Protein AF-A0A0C1EQJ4-F1 (afdb_monomer)

Sequence (218 aa):
MFNIQVKSSFDIRYDSFEIKDRKRTMIKKHLLASGIFALLAWGSPLYSHCQMPCGIYHDNMIYDQIDQYVETMVKGITVLTDNKFTTLHDKNEFVRWIMTKETESNKVSELITTYFLQQKIKPDEEDSTKKVVMAHRLLFLIVGIKQNIDIKMVKNFQDQWEKFKLLFHVEGYECKMEQLKLKEWEEARERAKKQDATDHDHAHDHDHDHAHAHHHHH

InterPro domains:
  IPR014123 Superoxide dismutase, Nickel-type [PF09055] (48-168)
  IPR036502 Nickel-containing superoxide dismutase superfamily [G3DSA:1.20.120.400] (49-172)

pLDDT: mean 76.32, std 19.89, range [33.56, 98.56]

Foldseek 3Di:
DDDDPPDDPVVVVVVVVVVVVVVVVVVVVVVVVVVVVVVVPPDDPPPPPPLPPPVPDPVVVLLVLVVVLLVLLLVLLCLLPVDPQPDPVSVVVNVVSLVCLVVSLVVNLCSLCSPVVVPPQDPPDPCNVVLVVLSVVLNVLSVVSSVDSDNVSSVVNVVSSVVNVVVPDDPPPPPPVVVVVVVVVVVVVVVVVVVVVVVVVPPPDDDDDDDDDDDDDD

Nearest PDB structures (foldseek):
  3g4x-assembly1_A  TM=8.341E-01  e=1.281E-02  Streptomyces coelicolor
  1q0f-assembly2_J  TM=8.402E-01  e=1.795E-02  Streptomyces seoulensis
  3g50-assembly1_A  TM=8.379E-01  e=2.978E-02  Streptomyces coelicolor
  1t6u-assembly1_A  TM=8.161E-01  e=2.815E-02  Streptomyces coelicolor
  1t6i-assembly1_A  TM=8.569E-01  e=6.921E-02  Streptomyces coelicolor

Solvent-accessible surface area (backbone atoms only — not comparable to full-atom values): 13179 Å² total; per-residue (Å²): 138,85,85,79,82,76,78,52,80,63,57,60,52,51,55,55,50,53,53,51,52,52,52,53,50,51,51,51,51,51,53,52,53,51,55,54,53,55,65,70,70,74,70,77,83,79,79,77,77,72,84,61,90,74,81,78,72,60,64,65,59,58,51,51,53,53,53,51,46,51,56,50,50,54,53,41,30,49,53,68,64,75,53,84,54,85,46,75,69,41,43,53,51,51,53,48,41,54,52,47,46,48,52,55,44,50,54,50,44,49,46,49,45,56,46,42,60,69,66,65,51,54,83,95,43,94,60,29,68,60,52,52,53,51,53,49,49,46,50,52,32,43,53,48,41,59,77,47,68,57,64,63,39,53,51,53,38,50,59,50,48,56,60,49,56,63,77,67,72,55,96,83,72,79,65,55,74,58,55,52,51,49,49,53,51,49,53,49,51,54,50,49,56,52,50,55,56,56,57,64,69,64,74,80,80,85,84,86,84,88,79,90,78,91,84,86,89,134

Mean predicted aligned error: 17.63 Å

Radius of gyration: 38.72 Å; Cα contacts (8 Å, |Δi|>4): 76; chains: 1; bounding box: 95×156×66 Å

Organism: NCBI:txid83552

Structure (mmCIF, N/CA/C/O backbone):
data_AF-A0A0C1EQJ4-F1
#
_entry.id   AF-A0A0C1EQJ4-F1
#
loop_
_atom_site.group_PDB
_atom_site.id
_atom_site.type_symbol
_atom_site.label_atom_id
_atom_site.label_alt_id
_atom_site.label_comp_id
_atom_site.label_asym_id
_atom_site.label_entity_id
_atom_site.label_seq_id
_atom_site.pdbx_PDB_ins_code
_atom_site.Cartn_x
_atom_site.Cartn_y
_atom_site.Cartn_z
_atom_site.occupancy
_atom_site.B_iso_or_equiv
_atom_site.auth_seq_id
_atom_site.auth_comp_id
_atom_site.auth_asym_id
_atom_site.auth_atom_id
_atom_site.pdbx_PDB_model_num
ATOM 1 N N . MET A 1 1 ? 45.367 82.960 29.965 1.00 39.94 1 MET A N 1
ATOM 2 C CA . MET A 1 1 ? 44.301 82.569 30.913 1.00 39.94 1 MET A CA 1
ATOM 3 C C . MET A 1 1 ? 43.737 81.226 30.469 1.00 39.94 1 MET A C 1
ATOM 5 O O . MET A 1 1 ? 42.916 81.196 29.567 1.00 39.94 1 MET A O 1
ATOM 9 N N . PHE A 1 2 ? 44.230 80.118 31.028 1.00 37.50 2 PHE A N 1
ATOM 10 C CA . PHE A 1 2 ? 43.647 78.790 30.806 1.00 37.50 2 PHE A CA 1
ATOM 11 C C . PHE A 1 2 ? 42.667 78.511 31.944 1.00 37.50 2 PHE A C 1
ATOM 13 O O . PHE A 1 2 ? 43.078 78.370 33.092 1.00 37.50 2 PHE A O 1
ATOM 20 N N . ASN A 1 3 ? 41.374 78.498 31.627 1.00 33.97 3 ASN A N 1
ATOM 21 C CA . ASN A 1 3 ? 40.318 78.201 32.585 1.00 33.97 3 ASN A CA 1
ATOM 22 C C . ASN A 1 3 ? 40.063 76.687 32.550 1.00 33.97 3 ASN A C 1
ATOM 24 O O . ASN A 1 3 ? 39.314 76.189 31.712 1.00 33.97 3 ASN A O 1
ATOM 28 N N . ILE A 1 4 ? 40.774 75.940 33.396 1.00 49.03 4 ILE A N 1
ATOM 29 C CA . ILE A 1 4 ? 40.555 74.501 33.569 1.00 49.03 4 ILE A CA 1
ATOM 30 C C . ILE A 1 4 ? 39.322 74.348 34.463 1.00 49.03 4 ILE A C 1
ATOM 32 O O . ILE A 1 4 ? 39.406 74.511 35.680 1.00 49.03 4 ILE A O 1
ATOM 36 N N . GLN A 1 5 ? 38.165 74.050 33.864 1.00 57.06 5 GLN A N 1
ATOM 37 C CA . GLN A 1 5 ? 37.000 73.600 34.625 1.00 57.06 5 GLN A CA 1
ATOM 38 C C . GLN A 1 5 ? 37.287 72.209 35.197 1.00 57.06 5 GLN A C 1
ATOM 40 O O . GLN A 1 5 ? 37.200 71.194 34.506 1.00 57.06 5 GLN A O 1
ATOM 45 N N . VAL A 1 6 ? 37.620 72.166 36.483 1.00 56.88 6 VAL A N 1
ATOM 46 C CA . VAL A 1 6 ? 37.651 70.932 37.266 1.00 56.88 6 VAL A CA 1
ATOM 47 C C . VAL A 1 6 ? 36.196 70.515 37.496 1.00 56.88 6 VAL A C 1
ATOM 49 O O . VAL A 1 6 ? 35.506 71.096 38.334 1.00 56.88 6 VAL A O 1
ATOM 52 N N . LYS A 1 7 ? 35.696 69.547 36.716 1.00 59.75 7 LYS A N 1
ATOM 53 C CA . LYS A 1 7 ? 34.395 68.915 36.992 1.00 59.75 7 LYS A CA 1
ATOM 54 C C . LYS A 1 7 ? 34.438 68.314 38.396 1.00 59.75 7 LYS A C 1
ATOM 56 O O . LYS A 1 7 ? 35.407 67.646 38.760 1.00 59.75 7 LYS A O 1
ATOM 61 N N . SER A 1 8 ? 33.397 68.570 39.184 1.00 58.56 8 SER A N 1
ATOM 62 C CA . SER A 1 8 ? 33.311 68.067 40.551 1.00 58.56 8 SER A CA 1
ATOM 63 C C . SER A 1 8 ? 33.343 66.534 40.558 1.00 58.56 8 SER A C 1
ATOM 65 O O . SER A 1 8 ? 32.813 65.878 39.658 1.00 58.56 8 SER A O 1
ATOM 67 N N . SER A 1 9 ? 33.924 65.934 41.600 1.00 60.06 9 SER A N 1
ATOM 68 C CA . SER A 1 9 ? 33.936 64.473 41.786 1.00 60.06 9 SER A CA 1
ATOM 69 C C . SER A 1 9 ? 32.530 63.848 41.828 1.00 60.06 9 SER A C 1
ATOM 71 O O . SER A 1 9 ? 32.399 62.626 41.741 1.00 60.06 9 SER A O 1
ATOM 73 N N . PHE A 1 10 ? 31.488 64.672 41.976 1.00 58.97 10 PHE A N 1
ATOM 74 C CA . PHE A 1 10 ? 30.087 64.275 41.934 1.00 58.97 10 PHE A CA 1
ATOM 75 C C . PHE A 1 10 ? 29.576 64.104 40.489 1.00 58.97 10 PHE A C 1
ATOM 77 O O . PHE A 1 10 ? 28.980 63.071 40.189 1.00 58.97 10 PHE A O 1
ATOM 84 N N . ASP A 1 11 ? 29.913 65.020 39.570 1.00 60.03 11 ASP A N 1
ATOM 85 C CA . ASP A 1 11 ? 29.531 64.932 38.145 1.00 60.03 11 ASP A CA 1
ATOM 86 C C . ASP A 1 11 ? 30.154 63.723 37.440 1.00 60.03 11 ASP A C 1
ATOM 88 O O . ASP A 1 11 ? 29.491 63.023 36.679 1.00 60.03 11 ASP A O 1
ATOM 92 N N . ILE A 1 12 ? 31.423 63.419 37.734 1.00 59.41 12 ILE A N 1
ATOM 93 C CA . ILE A 1 12 ? 32.123 62.270 37.133 1.00 59.41 12 ILE A CA 1
ATOM 94 C C . ILE A 1 12 ? 31.474 60.947 37.570 1.00 59.41 12 ILE A C 1
ATOM 96 O O . ILE A 1 12 ? 31.392 59.999 36.784 1.00 59.41 12 ILE A O 1
ATOM 100 N N . ARG A 1 13 ? 30.982 60.865 38.815 1.00 58.97 13 ARG A N 1
ATOM 101 C CA . ARG A 1 13 ? 30.269 59.675 39.308 1.00 58.97 13 ARG A CA 1
ATOM 102 C C . ARG A 1 13 ? 28.889 59.520 38.677 1.00 58.97 13 ARG A C 1
ATOM 104 O O . ARG A 1 13 ? 28.493 58.381 38.439 1.00 58.97 13 ARG A O 1
ATOM 111 N N . TYR A 1 14 ? 28.190 60.620 38.405 1.00 59.22 14 TYR A N 1
ATOM 112 C CA . TYR A 1 14 ? 26.860 60.584 37.797 1.00 59.22 14 TYR A CA 1
ATOM 113 C C . TYR A 1 14 ? 26.923 60.092 36.340 1.00 59.22 14 TYR A C 1
ATOM 115 O O . TYR A 1 14 ? 26.247 59.125 35.988 1.00 59.22 14 TYR A O 1
ATOM 123 N N . ASP A 1 15 ? 27.852 60.633 35.545 1.00 60.44 15 ASP A N 1
ATOM 124 C CA . ASP A 1 15 ? 28.096 60.209 34.152 1.00 60.44 15 ASP A CA 1
ATOM 125 C C . ASP A 1 15 ? 28.509 58.723 34.072 1.00 60.44 15 ASP A C 1
ATOM 127 O O . ASP A 1 15 ? 28.044 57.946 33.234 1.00 60.44 15 ASP A O 1
ATOM 131 N N . SER A 1 16 ? 29.352 58.279 35.011 1.00 60.03 16 SER A N 1
ATOM 132 C CA . SER A 1 16 ? 29.807 56.883 35.096 1.00 60.03 16 SER A CA 1
ATOM 133 C C . SER A 1 16 ? 28.673 55.898 35.413 1.00 60.03 16 SER A C 1
ATOM 135 O O . SER A 1 16 ? 28.693 54.757 34.940 1.00 60.03 16 SER A O 1
ATOM 137 N N . PHE A 1 17 ? 27.695 56.318 36.220 1.00 59.22 17 PHE A N 1
ATOM 138 C CA . PHE A 1 17 ? 26.530 55.513 36.585 1.00 59.22 17 PHE A CA 1
ATOM 139 C C . PHE A 1 17 ? 25.559 55.382 35.402 1.00 59.22 17 PHE A C 1
ATOM 141 O O . PHE A 1 17 ? 25.166 54.268 35.045 1.00 59.22 17 PHE A O 1
ATOM 148 N N . GLU A 1 18 ? 25.283 56.483 34.701 1.00 62.22 18 GLU A N 1
ATOM 149 C CA . GLU A 1 18 ? 24.372 56.506 33.553 1.00 62.22 18 GLU A CA 1
ATOM 150 C C . GLU A 1 18 ? 24.920 55.718 32.343 1.00 62.22 18 GLU A C 1
ATOM 152 O O . GLU A 1 18 ? 24.194 54.962 31.685 1.00 62.22 18 GLU A O 1
ATOM 157 N N . ILE A 1 19 ? 26.235 55.785 32.093 1.00 61.31 19 ILE A N 1
ATOM 158 C CA . ILE A 1 19 ? 26.910 54.973 31.063 1.00 61.31 19 ILE A CA 1
ATOM 159 C C . ILE A 1 19 ? 26.817 53.475 31.391 1.00 61.31 19 ILE A C 1
ATOM 161 O O . ILE A 1 19 ? 26.642 52.644 30.489 1.00 61.31 19 ILE A O 1
ATOM 165 N N . LYS A 1 20 ? 26.918 53.102 32.673 1.00 59.84 20 LYS A N 1
ATOM 166 C CA . LYS A 1 20 ? 26.834 51.703 33.115 1.00 59.84 20 LYS A CA 1
ATOM 167 C C . LYS A 1 20 ? 25.424 51.140 32.921 1.00 59.84 20 LYS A C 1
ATOM 169 O O . LYS A 1 20 ? 25.293 50.016 32.428 1.00 59.84 20 LYS A O 1
ATOM 174 N N . ASP A 1 21 ? 24.388 51.927 33.199 1.00 62.78 21 ASP A N 1
ATOM 175 C CA . ASP A 1 21 ? 22.991 51.534 32.985 1.00 62.78 21 ASP A CA 1
ATOM 176 C C . ASP A 1 21 ? 22.603 51.491 31.500 1.00 62.78 21 ASP A C 1
ATOM 178 O O . ASP A 1 21 ? 21.915 50.559 31.059 1.00 62.78 21 ASP A O 1
ATOM 182 N N . ARG A 1 22 ? 23.137 52.401 30.675 1.00 63.66 22 ARG A N 1
ATOM 183 C CA . ARG A 1 22 ? 22.970 52.347 29.213 1.00 63.66 22 ARG A CA 1
ATOM 184 C C . ARG A 1 22 ? 23.635 51.106 28.605 1.00 63.66 22 ARG A C 1
ATOM 186 O O . ARG A 1 22 ? 23.038 50.429 27.772 1.00 63.66 22 ARG A O 1
ATOM 193 N N . LYS A 1 23 ? 24.836 50.730 29.060 1.00 62.09 23 LYS A N 1
ATOM 194 C CA . LYS A 1 23 ? 25.496 49.481 28.626 1.00 62.09 23 LYS A CA 1
ATOM 195 C C . LYS A 1 23 ? 24.720 48.242 29.075 1.00 62.09 23 LYS A C 1
ATOM 197 O O . LYS A 1 23 ? 24.550 47.309 28.293 1.00 62.09 23 LYS A O 1
ATOM 202 N N . ARG A 1 24 ? 24.189 48.240 30.301 1.00 64.69 24 ARG A N 1
ATOM 203 C CA . ARG A 1 24 ? 23.407 47.118 30.846 1.00 64.69 24 ARG A CA 1
ATOM 204 C C . ARG A 1 24 ? 22.081 46.919 30.108 1.00 64.69 24 ARG A C 1
ATOM 206 O O . ARG A 1 24 ? 21.680 45.781 29.878 1.00 64.69 24 ARG A O 1
ATOM 213 N N . THR A 1 25 ? 21.416 48.002 29.712 1.00 67.38 25 THR A N 1
ATOM 214 C CA . THR A 1 25 ? 20.180 47.951 28.911 1.00 67.38 25 THR A CA 1
ATOM 215 C C . THR A 1 25 ? 20.447 47.537 27.464 1.00 67.38 25 THR A C 1
ATOM 217 O O . THR A 1 25 ? 19.696 46.724 26.932 1.00 67.38 25 THR A O 1
ATOM 220 N N . MET A 1 26 ? 21.546 47.993 26.854 1.00 67.44 26 MET A N 1
ATOM 221 C CA . MET A 1 26 ? 21.981 47.544 25.522 1.00 67.44 26 MET A CA 1
ATOM 222 C C . MET A 1 26 ? 22.329 46.048 25.504 1.00 67.44 26 MET A C 1
ATOM 224 O O . MET A 1 26 ? 21.841 45.321 24.645 1.00 67.44 26 MET A O 1
ATOM 228 N N . ILE A 1 27 ? 23.081 45.550 26.494 1.00 72.69 27 ILE A N 1
ATOM 229 C CA . ILE A 1 27 ? 23.418 44.118 26.609 1.00 72.69 27 ILE A CA 1
ATOM 230 C C . ILE A 1 27 ? 22.154 43.269 26.796 1.00 72.69 27 ILE A C 1
ATOM 232 O O . ILE A 1 27 ? 22.008 42.245 26.137 1.00 72.69 27 ILE A O 1
ATOM 236 N N . LYS A 1 28 ? 21.197 43.709 27.625 1.00 69.56 28 LYS A N 1
ATOM 237 C CA . LYS A 1 28 ? 19.904 43.018 27.779 1.00 69.56 28 LYS A CA 1
ATOM 238 C C . LYS A 1 28 ? 19.105 42.984 26.473 1.00 69.56 28 LYS A C 1
ATOM 240 O O . LYS A 1 28 ? 18.543 41.945 26.151 1.00 69.56 28 LYS A O 1
ATOM 245 N N . LYS A 1 29 ? 19.087 44.077 25.701 1.00 71.50 29 LYS A N 1
ATOM 246 C CA . LYS A 1 29 ? 18.432 44.124 24.381 1.00 71.50 29 LYS A CA 1
ATOM 247 C C . LYS A 1 29 ? 19.102 43.185 23.377 1.00 71.50 29 LYS A C 1
ATOM 249 O O . LYS A 1 29 ? 18.396 42.483 22.664 1.00 71.50 29 LYS A O 1
ATOM 254 N N . HIS A 1 30 ? 20.433 43.114 23.362 1.00 73.06 30 HIS A N 1
ATOM 255 C CA . HIS A 1 30 ? 21.163 42.176 22.504 1.00 73.06 30 HIS A CA 1
ATOM 256 C C . HIS A 1 30 ? 20.976 40.713 22.929 1.00 73.06 30 HIS A C 1
ATOM 258 O O . HIS A 1 30 ? 20.819 39.857 22.066 1.00 73.06 30 HIS A O 1
ATOM 264 N N . LEU A 1 31 ? 20.919 40.421 24.233 1.00 73.12 31 LEU A N 1
ATOM 265 C CA . LEU A 1 31 ? 20.621 39.076 24.743 1.00 73.12 31 LEU A CA 1
ATOM 266 C C . LEU A 1 31 ? 19.185 38.643 24.410 1.00 73.12 31 LEU A C 1
ATOM 268 O O . LEU A 1 31 ? 18.976 37.511 23.986 1.00 73.12 31 LEU A O 1
ATOM 272 N N . LEU A 1 32 ? 18.209 39.550 24.531 1.00 72.81 32 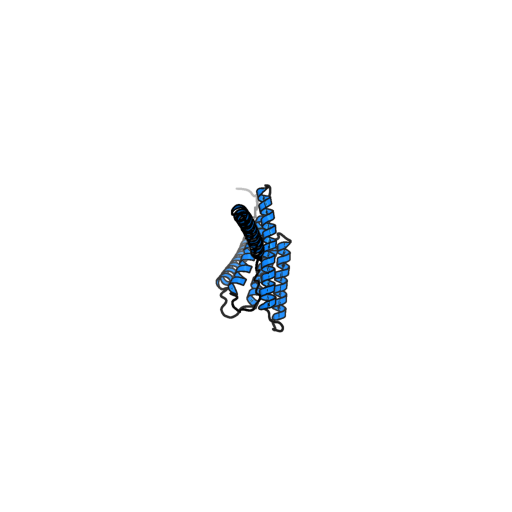LEU A N 1
ATOM 273 C CA . LEU A 1 32 ? 16.821 39.291 24.134 1.00 72.81 32 LEU A CA 1
ATOM 274 C C . LEU A 1 32 ? 16.685 39.105 22.615 1.00 72.81 32 LEU A C 1
ATOM 276 O O . LEU A 1 32 ? 16.029 38.166 22.175 1.00 72.81 32 LEU A O 1
ATOM 280 N N . ALA A 1 33 ? 17.346 39.943 21.811 1.00 74.88 33 ALA A N 1
ATOM 281 C CA . ALA A 1 33 ? 17.338 39.819 20.353 1.00 74.88 33 ALA A CA 1
ATOM 282 C C . ALA A 1 33 ? 18.020 38.523 19.874 1.00 74.88 33 ALA A C 1
ATOM 284 O O . ALA A 1 33 ? 17.516 37.864 18.968 1.00 74.88 33 ALA A O 1
ATOM 285 N N . SER A 1 34 ? 19.122 38.123 20.519 1.00 74.50 34 SER A N 1
ATOM 286 C CA . SER A 1 34 ? 19.816 36.857 20.249 1.00 74.50 34 SER A CA 1
ATOM 287 C C . SER A 1 34 ? 18.945 35.640 20.591 1.00 74.50 34 SER A C 1
ATOM 289 O O . SER A 1 34 ? 18.851 34.703 19.800 1.00 74.50 34 SER A O 1
ATOM 291 N N . GLY A 1 35 ? 18.221 35.684 21.717 1.00 77.00 35 GLY A N 1
ATOM 292 C CA . GLY A 1 35 ? 17.275 34.629 22.098 1.00 77.00 35 GLY A CA 1
ATOM 293 C C . GLY A 1 35 ? 16.116 34.460 21.108 1.00 77.00 35 GLY A C 1
ATOM 294 O O . GLY A 1 35 ? 15.745 33.334 20.785 1.00 77.00 35 GLY A O 1
ATOM 295 N N . ILE A 1 36 ? 15.585 35.565 20.573 1.00 75.94 36 ILE A N 1
ATOM 296 C CA . ILE A 1 36 ? 14.517 35.541 19.556 1.00 75.94 36 ILE A CA 1
ATOM 297 C C . ILE A 1 36 ? 15.031 34.973 18.223 1.00 75.94 36 ILE A C 1
ATOM 299 O O . ILE A 1 36 ? 14.332 34.192 17.582 1.00 75.94 36 ILE A O 1
ATOM 303 N N . PHE A 1 37 ? 16.260 35.308 17.818 1.00 72.50 37 PHE A N 1
ATOM 304 C CA . PHE A 1 37 ? 16.860 34.774 16.591 1.00 72.50 37 PHE A CA 1
ATOM 305 C C . PHE A 1 37 ? 17.124 33.261 16.678 1.00 72.50 37 PHE A C 1
ATOM 307 O O . PHE A 1 37 ? 16.855 32.535 15.724 1.00 72.50 37 PHE A O 1
ATOM 314 N N . ALA A 1 38 ? 17.573 32.765 17.836 1.00 75.06 38 ALA A N 1
ATOM 315 C CA . ALA A 1 38 ? 17.777 31.333 18.060 1.00 75.06 38 ALA A CA 1
ATOM 316 C C . ALA A 1 38 ? 16.461 30.532 18.000 1.00 75.06 38 ALA A C 1
ATOM 318 O O . ALA A 1 38 ? 16.425 29.452 17.416 1.00 75.06 38 ALA A O 1
ATOM 319 N N . LEU A 1 39 ? 15.359 31.080 18.529 1.00 70.25 39 LEU A N 1
ATOM 320 C CA . LEU A 1 39 ? 14.034 30.445 18.477 1.00 70.25 39 LEU A CA 1
ATOM 321 C C . LEU A 1 39 ? 13.476 30.313 17.050 1.00 70.25 39 LEU A C 1
ATOM 323 O O . LEU A 1 39 ? 12.769 29.351 16.764 1.00 70.25 39 LEU A O 1
ATOM 327 N N . LEU A 1 40 ? 13.818 31.232 16.142 1.00 69.00 40 LEU A N 1
ATOM 328 C CA . LEU A 1 40 ? 13.388 31.176 14.738 1.00 69.00 40 LEU A CA 1
ATOM 329 C C . LEU A 1 40 ? 14.199 30.176 13.893 1.00 69.00 40 LEU A C 1
ATOM 331 O O . LEU A 1 40 ? 13.719 29.730 12.854 1.00 69.00 40 LEU A O 1
ATOM 335 N N . ALA A 1 41 ? 15.398 29.787 14.336 1.00 67.12 41 ALA A N 1
ATOM 336 C CA . ALA A 1 41 ? 16.280 28.874 13.604 1.00 67.12 41 ALA A CA 1
ATOM 337 C C . ALA A 1 41 ? 16.009 27.377 13.871 1.00 67.12 41 ALA A C 1
ATOM 339 O O . ALA A 1 41 ? 16.563 26.525 13.179 1.00 67.12 41 ALA A O 1
ATOM 340 N N . TRP A 1 42 ? 15.165 27.030 14.851 1.00 66.75 42 TRP A N 1
ATOM 341 C CA . TRP A 1 42 ? 15.027 25.648 15.342 1.00 66.75 42 TRP A CA 1
ATOM 342 C C . TRP A 1 42 ? 13.969 24.774 14.644 1.00 66.75 42 TRP A C 1
ATOM 344 O O . TRP A 1 42 ? 13.802 23.618 15.023 1.00 66.75 42 TRP A O 1
ATOM 354 N N . GLY A 1 43 ? 13.240 25.283 13.646 1.00 63.38 43 GLY A N 1
ATOM 355 C CA . GLY A 1 43 ? 11.932 24.709 13.298 1.00 63.38 43 GLY A CA 1
ATOM 356 C C . GLY A 1 43 ? 11.682 24.254 11.863 1.00 63.38 43 GLY A C 1
ATOM 357 O O . GLY A 1 43 ? 10.517 24.076 11.525 1.00 63.38 43 GLY A O 1
ATOM 358 N N . SER A 1 44 ? 12.685 24.083 10.999 1.00 64.31 44 SER A N 1
ATOM 359 C CA . SER A 1 44 ? 12.415 23.528 9.661 1.00 64.31 44 SER A CA 1
ATOM 360 C C 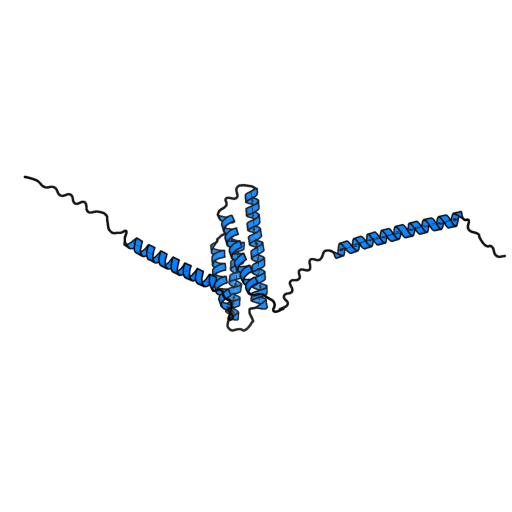. SER A 1 44 ? 12.532 22.002 9.688 1.00 64.31 44 SER A C 1
ATOM 362 O O . SER A 1 44 ? 13.656 21.505 9.790 1.00 64.31 44 SER A O 1
ATOM 364 N N . PRO A 1 45 ? 11.430 21.229 9.585 1.00 64.62 45 PRO A N 1
ATOM 365 C CA . PRO A 1 45 ? 11.540 19.818 9.265 1.00 64.62 45 PRO A CA 1
ATOM 366 C C . PRO A 1 45 ? 12.091 19.729 7.842 1.00 64.62 45 PRO A C 1
ATOM 368 O O . PRO A 1 45 ? 11.381 19.949 6.862 1.00 64.62 45 PRO A O 1
ATOM 371 N N . LEU A 1 46 ? 13.388 19.451 7.730 1.00 56.75 46 LEU A N 1
ATOM 372 C CA . LEU A 1 46 ? 13.988 19.011 6.481 1.00 56.75 46 LEU A CA 1
ATOM 373 C C . LEU A 1 46 ? 13.365 17.653 6.152 1.00 56.75 46 LEU A C 1
ATOM 375 O O . LEU A 1 46 ? 13.824 16.608 6.608 1.00 56.75 46 LEU A O 1
ATOM 379 N N . TYR A 1 47 ? 12.271 17.681 5.395 1.00 55.94 47 TYR A N 1
ATOM 380 C CA . TYR A 1 47 ? 11.751 16.513 4.703 1.00 55.94 47 TYR A CA 1
ATOM 381 C C . TYR A 1 47 ? 12.731 16.186 3.578 1.00 55.94 47 TYR A C 1
ATOM 383 O O . TYR A 1 47 ? 12.552 16.578 2.430 1.00 55.94 47 TYR A O 1
ATOM 391 N N . SER A 1 48 ? 13.812 15.501 3.930 1.00 45.00 48 SER A N 1
ATOM 392 C CA . SER A 1 48 ? 14.802 14.989 2.991 1.00 45.00 48 SER A CA 1
ATOM 393 C C . SER A 1 48 ? 14.219 13.802 2.212 1.00 45.00 48 SER A C 1
ATOM 395 O O . SER A 1 48 ? 14.638 12.667 2.415 1.00 45.00 48 SER A O 1
ATOM 397 N N . HIS A 1 49 ? 13.251 14.022 1.321 1.00 54.75 49 HIS A N 1
ATOM 398 C CA . HIS A 1 49 ? 12.880 13.031 0.302 1.00 54.75 49 HIS A CA 1
ATOM 399 C C . HIS A 1 49 ? 13.793 13.217 -0.913 1.00 54.75 49 HIS A C 1
ATOM 401 O O . HIS A 1 49 ? 13.377 13.647 -1.987 1.00 54.75 49 HIS A O 1
ATOM 407 N N . CYS A 1 50 ? 15.084 12.928 -0.728 1.00 54.72 50 CYS A N 1
ATOM 408 C CA . CYS A 1 50 ? 16.022 12.885 -1.841 1.00 54.72 50 CYS A CA 1
ATOM 409 C C . CYS A 1 50 ? 15.681 11.679 -2.721 1.00 54.72 50 CYS A C 1
ATOM 411 O O . CYS A 1 50 ? 16.176 10.581 -2.495 1.00 54.72 50 CYS A O 1
ATOM 413 N N . GLN A 1 51 ? 14.885 11.910 -3.765 1.00 58.59 51 GLN A N 1
ATOM 414 C CA . GLN A 1 51 ? 14.669 11.004 -4.903 1.00 58.59 51 GLN A CA 1
ATOM 415 C C . GLN A 1 51 ? 15.916 10.902 -5.806 1.00 58.59 51 GLN A C 1
ATOM 417 O O . GLN A 1 51 ? 15.822 10.643 -7.004 1.00 58.59 51 GLN A O 1
ATOM 422 N N . MET A 1 52 ? 17.103 11.150 -5.247 1.00 60.12 52 MET A N 1
ATOM 423 C CA . MET A 1 52 ? 18.355 10.977 -5.963 1.00 60.12 52 MET A CA 1
ATOM 424 C C . MET A 1 52 ? 18.553 9.478 -6.182 1.00 60.12 52 MET A C 1
ATOM 426 O O . MET A 1 52 ? 18.528 8.736 -5.198 1.00 60.12 52 MET A O 1
ATOM 430 N N . PRO A 1 53 ? 18.775 9.014 -7.424 1.00 55.09 53 PRO A N 1
ATOM 431 C CA . PRO A 1 53 ? 19.043 7.612 -7.705 1.00 55.09 53 PRO A CA 1
ATOM 432 C C . PRO A 1 53 ? 20.432 7.259 -7.157 1.00 55.09 53 PRO A C 1
ATOM 434 O O . PRO A 1 53 ? 21.427 7.247 -7.872 1.00 55.09 53 PRO A O 1
ATOM 437 N N . CYS A 1 54 ? 20.518 7.029 -5.849 1.00 57.34 54 CYS A N 1
ATOM 438 C CA . CYS A 1 54 ? 21.758 6.702 -5.156 1.00 57.34 54 CYS A CA 1
ATOM 439 C C . CYS A 1 54 ? 22.146 5.230 -5.333 1.00 57.34 54 CYS A C 1
ATOM 441 O O . CYS A 1 54 ? 23.232 4.841 -4.922 1.00 57.34 54 CYS A O 1
ATOM 443 N N . GLY A 1 55 ? 21.271 4.408 -5.927 1.00 55.53 55 GLY A N 1
ATOM 444 C CA . GLY A 1 55 ? 21.500 2.977 -6.138 1.00 55.53 55 GLY A CA 1
ATOM 445 C C . GLY A 1 55 ? 21.501 2.138 -4.854 1.00 55.53 55 GLY A C 1
ATOM 446 O O . GLY A 1 55 ? 21.684 0.931 -4.934 1.00 55.53 55 GLY A O 1
ATOM 447 N N . ILE A 1 56 ? 21.267 2.746 -3.682 1.00 58.41 56 ILE A N 1
ATOM 448 C CA . ILE A 1 56 ? 21.285 2.097 -2.356 1.00 58.41 56 ILE A CA 1
ATOM 449 C C . ILE A 1 56 ? 19.847 1.801 -1.891 1.00 58.41 56 ILE A C 1
ATOM 451 O O . ILE A 1 56 ? 19.499 1.938 -0.720 1.00 58.41 56 ILE A O 1
ATOM 455 N N . TYR A 1 57 ? 18.962 1.426 -2.814 1.00 60.00 57 TYR A N 1
ATOM 456 C CA . TYR A 1 57 ? 17.669 0.883 -2.414 1.00 60.00 57 TYR A CA 1
ATOM 457 C C . TYR A 1 57 ? 17.835 -0.611 -2.175 1.00 60.00 57 TYR A C 1
ATOM 459 O O . TYR A 1 57 ? 18.230 -1.359 -3.066 1.00 60.00 57 TYR A O 1
ATOM 467 N N . HIS A 1 58 ? 17.545 -1.037 -0.950 1.00 69.44 58 HIS A N 1
ATOM 468 C CA . HIS A 1 58 ? 17.397 -2.448 -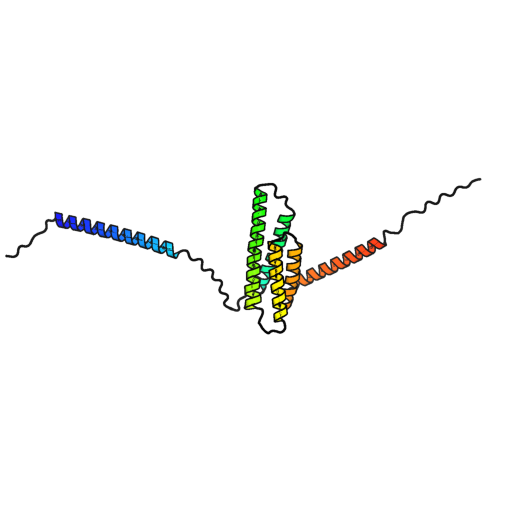0.643 1.00 69.44 58 HIS A CA 1
ATOM 469 C C . HIS A 1 58 ? 16.013 -2.855 -1.144 1.00 69.44 58 HIS A C 1
ATOM 471 O O . HIS A 1 58 ? 15.024 -2.617 -0.456 1.00 69.44 58 HIS A O 1
ATOM 477 N N . ASP A 1 59 ? 15.941 -3.414 -2.354 1.00 77.94 59 ASP A N 1
ATOM 478 C CA . ASP A 1 59 ? 14.682 -3.811 -3.006 1.00 77.94 59 ASP A CA 1
ATOM 479 C C . ASP A 1 59 ? 13.793 -4.661 -2.073 1.00 77.94 59 ASP A C 1
ATOM 481 O O . ASP A 1 59 ? 12.584 -4.455 -2.005 1.00 77.94 59 ASP A O 1
ATOM 485 N N . ASN A 1 60 ? 14.413 -5.515 -1.251 1.00 80.06 60 ASN A N 1
ATOM 486 C CA . ASN A 1 60 ? 13.733 -6.313 -0.229 1.00 80.06 60 ASN A CA 1
ATOM 487 C C . ASN A 1 60 ? 12.949 -5.454 0.773 1.00 80.06 60 ASN A C 1
ATOM 489 O O . ASN A 1 60 ? 11.808 -5.771 1.066 1.00 80.06 60 ASN A O 1
ATOM 493 N N . MET A 1 61 ? 13.509 -4.332 1.239 1.00 84.94 61 MET A N 1
ATOM 494 C CA . MET A 1 61 ? 12.815 -3.457 2.191 1.00 84.94 61 MET A CA 1
ATOM 495 C C . MET A 1 61 ? 11.555 -2.839 1.585 1.00 84.94 61 MET A C 1
ATOM 497 O O . MET A 1 61 ? 10.577 -2.635 2.295 1.00 84.94 61 MET A O 1
ATOM 501 N N . ILE A 1 62 ? 11.574 -2.526 0.285 1.00 88.38 62 ILE A N 1
ATOM 502 C CA . ILE A 1 62 ? 10.398 -1.981 -0.401 1.00 88.38 62 ILE A CA 1
ATOM 503 C C . ILE A 1 62 ? 9.307 -3.043 -0.505 1.00 88.38 62 ILE A C 1
ATOM 505 O O . ILE A 1 62 ? 8.135 -2.744 -0.279 1.00 88.38 62 ILE A O 1
ATOM 509 N N . TYR A 1 63 ? 9.687 -4.279 -0.825 1.00 90.44 63 TYR A N 1
ATOM 510 C CA . TYR A 1 63 ? 8.742 -5.385 -0.878 1.00 90.44 63 TYR A CA 1
ATOM 511 C C . TYR A 1 63 ? 8.151 -5.690 0.501 1.00 90.44 63 TYR A C 1
ATOM 513 O O . TYR A 1 63 ? 6.929 -5.680 0.632 1.00 90.44 63 TYR A O 1
ATOM 521 N N . ASP A 1 64 ? 8.993 -5.790 1.532 1.00 89.88 64 ASP A N 1
ATOM 522 C CA . ASP A 1 64 ? 8.569 -6.014 2.918 1.00 89.88 64 ASP A CA 1
ATOM 523 C C . ASP A 1 64 ? 7.611 -4.914 3.407 1.00 89.88 64 ASP A C 1
ATOM 525 O O . ASP A 1 64 ? 6.639 -5.193 4.104 1.00 89.88 64 ASP A O 1
ATOM 529 N N . GLN A 1 65 ? 7.837 -3.652 3.023 1.00 92.12 65 GLN A N 1
ATOM 530 C CA . GLN A 1 65 ? 6.938 -2.541 3.362 1.00 92.12 65 GLN A CA 1
ATOM 531 C C . GLN A 1 65 ? 5.543 -2.696 2.744 1.00 92.12 65 GLN A C 1
ATOM 533 O O . GLN A 1 65 ? 4.542 -2.364 3.384 1.00 92.12 65 GLN A O 1
ATOM 538 N N . ILE A 1 66 ? 5.461 -3.183 1.504 1.00 95.75 66 ILE A N 1
ATOM 539 C CA . ILE A 1 66 ? 4.180 -3.399 0.821 1.00 95.75 66 ILE A CA 1
ATOM 540 C C . ILE A 1 66 ? 3.491 -4.656 1.366 1.00 95.75 66 ILE A C 1
ATOM 542 O O . ILE A 1 66 ? 2.278 -4.634 1.577 1.00 95.75 66 ILE A O 1
ATOM 546 N N . ASP A 1 67 ? 4.247 -5.705 1.688 1.00 94.38 67 ASP A N 1
ATOM 547 C CA . ASP A 1 67 ? 3.717 -6.908 2.336 1.00 94.38 67 ASP A CA 1
ATOM 548 C C . ASP A 1 67 ? 3.171 -6.569 3.742 1.00 94.38 67 ASP A C 1
ATOM 550 O O . ASP A 1 67 ? 2.029 -6.899 4.074 1.00 94.38 67 ASP A O 1
ATOM 554 N N . GLN A 1 68 ? 3.900 -5.764 4.526 1.00 94.12 68 GLN A N 1
ATOM 555 C CA . GLN A 1 68 ? 3.434 -5.246 5.820 1.00 94.12 68 GLN A CA 1
ATOM 556 C C . GLN A 1 68 ? 2.161 -4.392 5.687 1.00 94.12 68 GLN A C 1
ATOM 558 O O . GLN A 1 68 ? 1.284 -4.421 6.563 1.00 94.12 68 GLN A O 1
ATOM 563 N N . TYR A 1 69 ? 2.027 -3.621 4.605 1.00 97.88 69 TYR A N 1
ATOM 564 C CA . TYR A 1 69 ? 0.793 -2.891 4.321 1.00 97.88 69 TYR A CA 1
ATOM 565 C C . TYR A 1 69 ? -0.385 -3.842 4.116 1.00 97.88 69 TYR A C 1
ATOM 567 O O . TYR A 1 69 ? -1.438 -3.617 4.717 1.00 97.88 69 TYR A O 1
ATOM 575 N N . VAL A 1 70 ? -0.214 -4.920 3.343 1.00 97.75 70 VAL A N 1
ATOM 576 C CA . VAL A 1 70 ? -1.262 -5.936 3.148 1.00 97.75 70 VAL A CA 1
ATOM 577 C C . VAL A 1 70 ? -1.704 -6.512 4.492 1.00 97.75 70 VAL A C 1
ATOM 579 O O . VAL A 1 70 ? -2.899 -6.487 4.794 1.00 97.75 70 VAL A O 1
ATOM 582 N N . GLU A 1 71 ? -0.765 -6.937 5.340 1.00 96.56 71 GLU A N 1
ATOM 583 C CA . GLU A 1 71 ? -1.072 -7.454 6.683 1.00 96.56 71 GLU A CA 1
ATOM 584 C C . GLU A 1 71 ? -1.833 -6.434 7.540 1.00 96.56 71 GLU A C 1
ATOM 586 O O . GLU A 1 71 ? -2.826 -6.759 8.204 1.00 96.56 71 GLU A O 1
ATOM 591 N N . THR A 1 72 ? -1.405 -5.171 7.493 1.00 96.50 72 THR A N 1
ATOM 592 C CA . THR A 1 72 ? -2.039 -4.077 8.236 1.00 96.50 72 THR A CA 1
ATOM 593 C C . THR A 1 72 ? -3.464 -3.822 7.748 1.00 96.50 72 THR A C 1
ATOM 595 O O . THR A 1 72 ? -4.359 -3.607 8.569 1.00 96.50 72 THR A O 1
ATOM 598 N N . MET A 1 73 ? -3.707 -3.874 6.434 1.00 98.00 73 MET A N 1
ATOM 599 C CA . MET A 1 73 ? -5.044 -3.696 5.859 1.00 98.00 73 MET A CA 1
ATOM 600 C C . MET A 1 73 ? -5.959 -4.876 6.175 1.00 98.00 73 MET A C 1
ATOM 602 O O . MET A 1 73 ? -7.116 -4.647 6.527 1.00 98.00 73 MET A O 1
ATOM 606 N N . VAL A 1 74 ? -5.454 -6.116 6.123 1.00 97.25 74 VAL A N 1
ATOM 607 C CA . VAL A 1 74 ? -6.211 -7.302 6.557 1.00 97.25 74 VAL A CA 1
ATOM 608 C C . VAL A 1 74 ? -6.643 -7.128 8.008 1.00 97.25 74 VAL A C 1
ATOM 610 O O . VAL A 1 74 ? -7.832 -7.206 8.306 1.00 97.25 74 VAL A O 1
ATOM 613 N N . LYS A 1 75 ? -5.704 -6.808 8.904 1.00 95.62 75 LYS A N 1
ATOM 614 C CA . LYS A 1 75 ? -6.008 -6.603 10.323 1.00 95.62 75 LYS A CA 1
ATOM 615 C C . LYS A 1 75 ? -7.019 -5.476 10.536 1.00 95.62 75 LYS A C 1
ATOM 617 O O . LYS A 1 75 ? -8.007 -5.669 11.241 1.00 95.62 75 LYS A O 1
ATOM 622 N N . GLY A 1 76 ? -6.781 -4.314 9.932 1.00 95.69 76 GLY A N 1
ATOM 623 C CA . GLY A 1 76 ? -7.633 -3.142 10.107 1.00 95.69 76 GLY A CA 1
ATOM 624 C C . GLY A 1 76 ? -9.054 -3.365 9.596 1.00 95.69 76 GLY A C 1
ATOM 625 O O . GLY A 1 76 ? -10.009 -3.034 10.294 1.00 95.69 76 GLY A O 1
ATOM 626 N N . ILE A 1 77 ? -9.211 -3.973 8.416 1.00 96.00 77 ILE A N 1
ATOM 627 C CA . ILE A 1 77 ? -10.534 -4.283 7.859 1.00 96.00 77 ILE A CA 1
ATOM 628 C C . ILE A 1 77 ? -11.264 -5.333 8.698 1.00 96.00 77 ILE A C 1
ATOM 630 O O . ILE A 1 77 ? -12.456 -5.162 8.946 1.00 96.00 77 ILE A O 1
ATOM 634 N N . THR A 1 78 ? -10.578 -6.370 9.184 1.00 95.44 78 THR A N 1
ATOM 635 C CA . THR A 1 78 ? -11.194 -7.370 10.071 1.00 95.44 78 THR A CA 1
ATOM 636 C C . THR A 1 78 ? -11.716 -6.722 11.352 1.00 95.44 78 THR A C 1
ATOM 638 O O . THR A 1 78 ? -12.876 -6.914 11.700 1.00 95.44 78 THR A O 1
ATOM 641 N N . VAL A 1 79 ? -10.925 -5.860 12.008 1.00 95.19 79 VAL A N 1
ATOM 642 C CA . VAL A 1 79 ? -11.392 -5.131 13.204 1.00 95.19 79 VAL A CA 1
ATOM 643 C C . VAL A 1 79 ? -12.600 -4.244 12.884 1.00 95.19 79 VAL A C 1
ATOM 645 O O . VAL A 1 79 ? -13.567 -4.235 13.643 1.00 95.19 79 VAL A O 1
ATOM 648 N N . LEU A 1 80 ? -12.569 -3.528 11.754 1.00 96.00 80 LEU A N 1
ATOM 649 C CA . LEU A 1 80 ? -13.671 -2.673 11.295 1.00 96.00 80 LEU A CA 1
ATOM 650 C C . LEU A 1 80 ? -14.947 -3.447 10.931 1.00 96.00 80 LEU A C 1
ATOM 652 O O . LEU A 1 80 ? -16.025 -2.859 10.960 1.00 96.00 80 LEU A O 1
ATOM 656 N N . THR A 1 81 ? -14.833 -4.728 10.579 1.00 94.44 81 THR A N 1
ATOM 657 C CA . THR A 1 81 ? -15.969 -5.568 10.170 1.00 94.44 81 THR A CA 1
ATOM 658 C C . THR A 1 81 ? -16.568 -6.326 11.354 1.00 94.44 81 THR A C 1
ATOM 660 O O . THR A 1 81 ? -17.788 -6.391 11.486 1.00 94.44 81 THR A O 1
ATOM 663 N N . ASP A 1 82 ? -15.723 -6.870 12.231 1.00 93.44 82 ASP A N 1
ATOM 664 C CA . ASP A 1 82 ? -16.151 -7.817 13.266 1.00 93.44 82 ASP A CA 1
ATOM 665 C C . ASP A 1 82 ? -16.591 -7.130 14.571 1.00 93.44 82 ASP A C 1
ATOM 667 O O . ASP A 1 82 ? -17.347 -7.703 15.361 1.00 93.44 82 ASP A O 1
ATOM 671 N N . ASN A 1 83 ? -16.136 -5.898 14.824 1.00 92.50 83 ASN A N 1
ATOM 672 C CA . ASN A 1 83 ? -16.464 -5.166 16.046 1.00 92.50 83 ASN A CA 1
ATOM 673 C C . ASN A 1 83 ? -17.756 -4.336 15.886 1.00 92.50 83 ASN A C 1
ATOM 675 O O . ASN A 1 83 ? -18.012 -3.715 14.858 1.00 92.50 83 ASN A O 1
ATOM 679 N N . LYS A 1 84 ? -18.586 -4.302 16.936 1.00 91.69 84 LYS A N 1
ATOM 680 C CA . LYS A 1 84 ? -19.866 -3.567 16.964 1.00 91.69 84 LYS A CA 1
ATOM 681 C C . LYS A 1 84 ? -19.723 -2.085 17.329 1.00 91.69 84 LYS A C 1
ATOM 683 O O . LYS A 1 84 ? -20.688 -1.339 17.184 1.00 91.69 84 LYS A O 1
ATOM 688 N N . PHE A 1 85 ? -18.562 -1.665 17.834 1.00 93.81 85 PHE A N 1
ATOM 689 C CA . PHE A 1 85 ? -18.237 -0.269 18.161 1.00 93.81 85 PHE A CA 1
ATOM 690 C C . PHE A 1 85 ? -19.255 0.449 19.067 1.00 93.81 85 PHE A C 1
ATOM 692 O O . PHE A 1 85 ? -19.681 1.580 18.811 1.00 93.81 85 PHE A O 1
ATOM 699 N N . THR A 1 86 ? -19.671 -0.219 20.146 1.00 95.38 86 THR A N 1
ATOM 700 C CA . THR A 1 86 ? -20.769 0.255 21.004 1.00 95.38 86 THR A CA 1
ATOM 701 C C . THR A 1 86 ? -20.346 1.273 22.063 1.00 95.38 86 THR A C 1
ATOM 703 O O . THR A 1 86 ? -21.157 2.118 22.448 1.00 95.38 86 THR A O 1
ATOM 706 N N . THR A 1 87 ? -19.096 1.236 22.533 1.00 95.94 87 THR A N 1
ATOM 707 C CA . THR A 1 87 ? -18.599 2.157 23.568 1.00 95.94 87 THR A CA 1
ATOM 708 C C . THR A 1 87 ? -17.852 3.354 22.971 1.00 95.94 87 THR A C 1
ATOM 710 O O . THR A 1 87 ? -17.445 3.348 21.809 1.00 95.94 87 THR A O 1
ATOM 713 N N . LEU A 1 88 ? -17.638 4.414 23.764 1.00 95.31 88 LEU A N 1
ATOM 714 C CA . LEU A 1 88 ? -16.796 5.548 23.345 1.00 95.31 88 LEU A CA 1
ATOM 715 C C . LEU A 1 88 ? -15.344 5.127 23.079 1.00 95.31 88 LEU A C 1
ATOM 717 O O . LEU A 1 88 ? -14.694 5.692 22.203 1.00 95.31 88 LEU A O 1
ATOM 721 N N . HIS A 1 89 ? -14.844 4.135 23.819 1.00 94.12 89 HIS A N 1
ATOM 722 C CA . HIS A 1 89 ? -13.515 3.582 23.592 1.00 94.12 89 HIS A CA 1
ATOM 723 C C . HIS A 1 89 ? -13.435 2.903 22.219 1.00 94.12 89 HIS A C 1
ATOM 725 O O . HIS A 1 89 ? -12.552 3.235 21.431 1.00 94.12 89 HIS A O 1
ATOM 731 N N . ASP A 1 90 ? -14.416 2.059 21.893 1.00 93.88 90 ASP A N 1
ATOM 732 C CA . ASP A 1 90 ? -14.464 1.357 20.608 1.00 93.88 90 ASP A CA 1
ATOM 733 C C . ASP A 1 90 ? -14.601 2.349 19.445 1.00 93.88 90 ASP A C 1
ATOM 735 O O . ASP A 1 90 ? -13.963 2.203 18.407 1.00 93.88 90 ASP A O 1
ATOM 739 N N . LYS A 1 91 ? -15.382 3.422 19.616 1.00 96.12 91 LYS A N 1
ATOM 740 C CA . LYS A 1 91 ? -15.496 4.479 18.598 1.00 96.12 91 LYS A CA 1
ATOM 741 C C . LYS A 1 91 ? -14.162 5.180 18.329 1.00 96.12 91 LYS A C 1
ATOM 743 O O . LYS A 1 91 ? -13.880 5.520 17.182 1.00 96.12 91 LYS A O 1
ATOM 748 N N . ASN A 1 92 ? -13.322 5.368 19.349 1.00 96.81 92 ASN A N 1
ATOM 749 C CA . ASN A 1 92 ? -11.968 5.886 19.142 1.00 96.81 92 ASN A CA 1
ATOM 750 C C . ASN A 1 92 ? -11.110 4.897 18.343 1.00 96.81 92 ASN A C 1
ATOM 752 O O . ASN A 1 92 ? -10.331 5.320 17.491 1.00 96.81 92 ASN A O 1
ATOM 756 N N . GLU A 1 93 ? -11.252 3.597 18.596 1.00 95.62 93 GLU A N 1
ATOM 757 C CA . GLU A 1 93 ? -10.575 2.557 17.821 1.00 95.62 93 GLU A CA 1
ATOM 758 C C . GLU A 1 93 ? -11.044 2.535 16.359 1.00 95.62 93 GLU A C 1
ATOM 760 O O . GLU A 1 93 ? -10.203 2.523 15.460 1.00 95.62 93 GLU A O 1
ATOM 765 N N . PHE A 1 94 ? -12.353 2.631 16.107 1.00 97.38 94 PHE A N 1
ATOM 766 C CA . PHE A 1 94 ? -12.912 2.744 14.757 1.00 97.38 94 PHE A CA 1
ATOM 767 C C . PHE A 1 94 ? -12.260 3.893 13.981 1.00 97.38 94 PHE A C 1
ATOM 769 O O . PHE A 1 94 ? -11.713 3.693 12.898 1.00 97.38 94 PHE A O 1
ATOM 776 N N . VAL A 1 95 ? -12.250 5.097 14.566 1.00 97.50 95 VAL A N 1
ATOM 777 C CA . VAL A 1 95 ? -11.653 6.279 13.927 1.00 97.50 95 VAL A CA 1
ATOM 778 C C . VAL A 1 95 ? -10.159 6.076 13.675 1.00 97.50 95 VAL A C 1
ATOM 780 O O . VAL A 1 95 ? -9.674 6.431 12.602 1.00 97.50 95 VAL A O 1
ATOM 783 N N . ARG A 1 96 ? -9.423 5.467 14.614 1.00 97.44 96 ARG A N 1
ATOM 784 C CA . ARG A 1 96 ? -7.997 5.161 14.420 1.00 97.44 96 ARG A CA 1
ATOM 785 C C . ARG A 1 96 ? -7.781 4.232 13.236 1.00 97.44 96 ARG A C 1
ATOM 787 O O . ARG A 1 96 ? -6.949 4.552 12.400 1.00 97.44 96 ARG A O 1
ATOM 794 N N . TRP A 1 97 ? -8.542 3.146 13.118 1.00 97.75 97 TRP A N 1
ATOM 795 C CA . TRP A 1 97 ? -8.398 2.219 11.994 1.00 97.75 97 TRP A CA 1
ATOM 796 C C . TRP A 1 97 ? -8.758 2.852 10.650 1.00 97.75 97 TRP A C 1
ATOM 798 O O . TRP A 1 97 ? -8.056 2.607 9.669 1.00 97.75 97 TRP A O 1
ATOM 808 N N . ILE A 1 98 ? -9.769 3.727 10.600 1.00 97.69 98 ILE A N 1
ATOM 809 C CA . ILE A 1 98 ? -10.073 4.513 9.393 1.00 97.69 98 ILE A CA 1
ATOM 810 C C . ILE A 1 98 ? -8.894 5.426 9.022 1.00 97.69 98 ILE A C 1
ATOM 812 O O . ILE A 1 98 ? -8.453 5.425 7.872 1.00 97.69 98 ILE A O 1
ATOM 816 N N . MET A 1 99 ? -8.326 6.148 9.992 1.00 98.06 99 MET A N 1
ATOM 817 C CA . MET A 1 99 ? -7.184 7.041 9.757 1.00 98.06 99 MET A CA 1
ATOM 818 C C . MET A 1 99 ? -5.893 6.289 9.403 1.00 98.06 99 MET A C 1
ATOM 820 O O . MET A 1 99 ? -5.134 6.740 8.543 1.00 98.06 99 MET A O 1
ATOM 824 N N . THR A 1 100 ? -5.640 5.136 10.025 1.00 97.56 100 THR A N 1
ATOM 825 C CA . THR A 1 100 ? -4.519 4.247 9.691 1.00 97.56 100 THR A CA 1
ATOM 826 C C . THR A 1 100 ? -4.657 3.736 8.263 1.00 97.56 100 THR A C 1
ATOM 828 O O . THR A 1 100 ? -3.697 3.819 7.504 1.00 97.56 100 THR A O 1
ATOM 831 N N . LYS A 1 101 ? -5.853 3.290 7.856 1.00 96.50 101 LYS A N 1
ATOM 832 C CA . LYS A 1 101 ? -6.120 2.844 6.481 1.00 96.50 101 LYS A CA 1
ATOM 833 C C . LYS A 1 101 ? -5.808 3.934 5.459 1.00 96.50 101 LYS A C 1
ATOM 835 O O . LYS A 1 101 ? -5.141 3.660 4.466 1.00 96.50 101 LYS A O 1
ATOM 840 N N . GLU A 1 102 ? -6.240 5.165 5.724 1.00 97.94 102 GLU A N 1
ATOM 841 C CA . GLU A 1 102 ? -5.964 6.329 4.875 1.00 97.94 102 GLU A CA 1
ATOM 842 C C . GLU A 1 102 ? -4.457 6.619 4.783 1.00 97.94 102 GLU A C 1
ATOM 844 O O . GLU A 1 102 ? -3.901 6.752 3.692 1.00 97.94 102 GLU A O 1
ATOM 849 N N . THR A 1 103 ? -3.787 6.668 5.935 1.00 97.94 103 THR A N 1
ATOM 850 C CA . THR A 1 103 ? -2.377 7.059 6.049 1.00 97.94 103 THR A CA 1
ATOM 851 C C . THR A 1 103 ? -1.445 6.022 5.425 1.00 97.94 103 THR A C 1
ATOM 853 O O . THR A 1 103 ? -0.595 6.380 4.612 1.00 97.94 103 THR A O 1
ATOM 856 N N . GLU A 1 104 ? -1.611 4.739 5.754 1.00 98.00 104 GLU A N 1
ATOM 857 C CA . GLU A 1 104 ? -0.765 3.665 5.216 1.00 98.00 104 GLU A CA 1
ATOM 858 C C . GLU A 1 104 ? -0.981 3.478 3.709 1.00 98.00 104 GLU A C 1
ATOM 860 O O . GLU A 1 104 ? -0.024 3.300 2.958 1.00 98.00 104 GLU A O 1
ATOM 865 N N . SER A 1 105 ? -2.220 3.634 3.235 1.00 98.12 105 SER A N 1
ATOM 866 C CA . SER A 1 105 ? -2.527 3.603 1.801 1.00 98.12 105 SER A CA 1
ATOM 867 C C . SER A 1 105 ? -1.834 4.729 1.031 1.00 98.12 105 SER A C 1
ATOM 869 O O . SER A 1 105 ? -1.348 4.509 -0.080 1.00 98.12 105 SER A O 1
ATOM 871 N N . ASN A 1 106 ? -1.749 5.931 1.611 1.00 98.00 106 ASN A N 1
ATOM 872 C CA . ASN A 1 106 ? -1.031 7.044 0.989 1.00 98.00 106 ASN A CA 1
ATOM 873 C C . ASN A 1 106 ? 0.476 6.770 0.914 1.00 98.00 106 ASN A C 1
ATOM 875 O O . ASN A 1 106 ? 1.066 6.987 -0.142 1.00 98.00 106 ASN A O 1
ATOM 879 N N . LYS A 1 107 ? 1.074 6.219 1.979 1.00 97.00 107 LYS A N 1
ATOM 880 C CA . LYS A 1 107 ? 2.497 5.840 1.993 1.00 97.00 107 LYS A CA 1
ATOM 881 C C . LYS A 1 107 ? 2.822 4.815 0.911 1.00 97.00 107 LYS A C 1
ATOM 883 O O . LYS A 1 107 ? 3.769 5.009 0.158 1.00 97.00 107 LYS A O 1
ATOM 888 N N . VAL A 1 108 ? 2.024 3.751 0.790 1.00 97.75 108 VAL A N 1
ATOM 889 C CA . VAL A 1 108 ? 2.244 2.735 -0.253 1.00 97.75 108 VAL A CA 1
ATOM 890 C C . VAL A 1 108 ? 1.974 3.286 -1.651 1.00 97.75 108 VAL A C 1
ATOM 892 O O . VAL A 1 108 ? 2.703 2.957 -2.582 1.00 97.75 108 VAL A O 1
ATOM 895 N N . SER A 1 109 ? 0.987 4.169 -1.820 1.00 97.94 109 SER A N 1
ATOM 896 C CA . SER A 1 109 ? 0.755 4.829 -3.113 1.00 97.94 109 SER A CA 1
ATOM 897 C C . SER A 1 109 ? 1.951 5.683 -3.539 1.00 97.94 109 SER A C 1
ATOM 899 O O . SER A 1 109 ? 2.384 5.624 -4.693 1.00 97.94 109 SER A O 1
ATOM 901 N N . GLU A 1 110 ? 2.507 6.457 -2.606 1.00 96.19 110 GLU A N 1
ATOM 902 C CA . GLU A 1 110 ? 3.721 7.239 -2.825 1.00 96.19 110 GLU A CA 1
ATOM 903 C C . GLU A 1 110 ? 4.908 6.325 -3.124 1.00 96.19 110 GLU A C 1
ATOM 905 O O . GLU A 1 110 ? 5.637 6.570 -4.082 1.00 96.19 110 GLU A O 1
ATOM 910 N N . LEU A 1 111 ? 5.062 5.231 -2.380 1.00 94.50 111 LEU A N 1
ATOM 911 C CA . LEU A 1 111 ? 6.120 4.256 -2.603 1.00 94.50 111 LEU A CA 1
ATOM 912 C C . LEU A 1 111 ? 6.035 3.633 -4.002 1.00 94.50 111 LEU A C 1
ATOM 914 O O . LEU A 1 111 ? 7.024 3.624 -4.731 1.00 94.50 111 LEU A O 1
ATOM 918 N N . ILE A 1 112 ? 4.848 3.192 -4.429 1.00 96.31 112 ILE A N 1
ATOM 919 C CA . ILE A 1 112 ? 4.658 2.615 -5.766 1.00 96.31 112 ILE A CA 1
ATOM 920 C C . ILE A 1 112 ? 4.971 3.642 -6.857 1.00 96.31 112 ILE A C 1
ATOM 922 O O . ILE A 1 112 ? 5.619 3.328 -7.859 1.00 96.31 112 ILE A O 1
ATOM 926 N N . THR A 1 113 ? 4.546 4.885 -6.651 1.00 95.81 113 THR A N 1
ATOM 927 C CA . THR A 1 113 ? 4.773 5.970 -7.607 1.00 95.81 113 THR A CA 1
ATOM 928 C C . THR A 1 113 ? 6.250 6.341 -7.701 1.00 95.81 113 THR A C 1
ATOM 930 O O . THR A 1 113 ? 6.809 6.428 -8.791 1.00 95.81 113 THR A O 1
ATOM 933 N N . THR A 1 114 ? 6.906 6.545 -6.566 1.00 91.75 114 THR A N 1
ATOM 934 C CA . THR A 1 114 ? 8.276 7.062 -6.521 1.00 91.75 114 THR A CA 1
ATOM 935 C C . THR A 1 114 ? 9.313 5.996 -6.834 1.00 91.75 114 THR A C 1
ATOM 937 O O . THR A 1 114 ? 10.279 6.274 -7.535 1.00 91.75 114 THR A O 1
ATOM 940 N N . TYR A 1 115 ? 9.118 4.764 -6.377 1.00 90.56 115 TYR A N 1
ATOM 941 C CA . TYR A 1 115 ? 10.086 3.700 -6.597 1.00 90.56 115 TYR A CA 1
ATOM 942 C C . TYR A 1 115 ? 9.817 2.930 -7.896 1.00 90.56 115 TYR A C 1
ATOM 944 O O . TYR A 1 115 ? 10.714 2.806 -8.730 1.00 90.56 115 TYR A O 1
ATOM 952 N N . PHE A 1 116 ? 8.589 2.456 -8.142 1.00 92.00 116 PHE A N 1
ATOM 953 C CA . PHE A 1 116 ? 8.335 1.675 -9.358 1.00 92.00 116 PHE A CA 1
ATOM 954 C C . PHE A 1 116 ? 8.175 2.547 -10.598 1.00 92.00 116 PHE A C 1
ATOM 956 O O . PHE A 1 116 ? 8.892 2.328 -11.572 1.00 92.00 116 PHE A O 1
ATOM 963 N N . LEU A 1 117 ? 7.263 3.525 -10.578 1.00 93.50 117 LEU A N 1
ATOM 964 C CA . LEU A 1 117 ? 6.956 4.309 -11.782 1.00 93.50 117 LEU A CA 1
ATOM 965 C C . LEU A 1 117 ? 8.078 5.283 -12.159 1.00 93.50 117 LEU A C 1
ATOM 967 O O . LEU A 1 117 ? 8.362 5.435 -13.342 1.00 93.50 117 LEU A O 1
ATOM 971 N N . GLN A 1 118 ? 8.698 5.951 -11.182 1.00 91.88 118 GLN A N 1
ATOM 972 C CA . GLN A 1 118 ? 9.721 6.968 -11.462 1.00 91.88 118 GLN A CA 1
ATOM 973 C C . GLN A 1 118 ? 11.143 6.398 -11.574 1.00 91.88 118 GLN A C 1
ATOM 975 O O . GLN A 1 118 ? 11.951 6.976 -12.297 1.00 91.88 118 GLN A O 1
ATOM 980 N N . GLN A 1 119 ? 11.472 5.302 -10.872 1.00 87.88 119 GLN A N 1
ATOM 981 C CA . GLN A 1 119 ? 12.858 4.809 -10.783 1.00 87.88 119 GLN A CA 1
ATOM 982 C C . GLN A 1 119 ? 13.093 3.431 -11.421 1.00 87.88 119 GLN A C 1
ATOM 984 O O . GLN A 1 119 ? 14.117 3.247 -12.078 1.00 87.88 119 GLN A O 1
ATOM 989 N N . LYS A 1 120 ? 12.204 2.444 -11.225 1.00 87.56 120 LYS A N 1
ATOM 990 C CA . LYS A 1 120 ? 12.442 1.062 -11.697 1.00 87.56 120 LYS A CA 1
ATOM 991 C C . LYS A 1 120 ? 11.937 0.784 -13.107 1.00 87.56 120 LYS A C 1
ATOM 993 O O . LYS A 1 120 ? 12.595 0.050 -13.841 1.00 87.56 120 LYS A O 1
ATOM 998 N N . ILE A 1 121 ? 10.769 1.300 -13.480 1.00 90.50 121 ILE A N 1
ATOM 999 C CA . ILE A 1 121 ? 10.191 1.061 -14.804 1.00 90.50 121 ILE A CA 1
ATOM 1000 C C . ILE A 1 121 ? 10.805 2.056 -15.780 1.00 90.50 121 ILE A C 1
ATOM 1002 O O . ILE A 1 121 ? 10.547 3.255 -15.700 1.00 90.50 121 ILE A O 1
ATOM 1006 N N . LYS A 1 122 ? 11.617 1.559 -16.714 1.00 88.62 122 LYS A N 1
ATOM 1007 C CA . LYS A 1 122 ? 12.187 2.407 -17.759 1.00 88.62 122 LYS A CA 1
ATOM 1008 C C . LYS A 1 122 ? 11.182 2.607 -18.895 1.00 88.62 122 LYS A C 1
ATOM 1010 O O . LYS A 1 122 ? 10.442 1.671 -19.224 1.00 88.62 122 LYS A O 1
ATOM 1015 N N . PRO A 1 123 ? 11.137 3.803 -19.502 1.00 88.00 123 PRO A N 1
ATOM 1016 C CA . PRO A 1 123 ? 10.390 3.998 -20.735 1.00 88.00 123 PRO A CA 1
ATOM 1017 C C . PRO A 1 123 ? 10.985 3.132 -21.855 1.00 88.00 123 PRO A C 1
ATOM 1019 O O . PRO A 1 123 ? 12.165 2.787 -21.819 1.00 88.00 123 PRO A O 1
ATOM 1022 N N . ASP A 1 124 ? 10.148 2.775 -22.827 1.00 89.12 124 ASP A N 1
ATOM 1023 C CA . ASP A 1 124 ? 10.538 2.124 -24.087 1.00 89.12 124 ASP A CA 1
ATOM 1024 C C . ASP A 1 124 ? 11.159 0.712 -23.981 1.00 89.12 124 ASP A C 1
ATOM 1026 O O . ASP A 1 124 ? 11.643 0.168 -24.972 1.00 89.12 124 ASP A O 1
ATOM 1030 N N . GLU A 1 125 ? 11.097 0.066 -22.811 1.00 86.06 125 GLU A N 1
ATOM 1031 C CA . GLU A 1 125 ? 11.316 -1.384 -22.687 1.00 86.06 125 GLU A CA 1
ATOM 1032 C C . GLU A 1 125 ? 10.074 -2.168 -23.152 1.00 86.06 125 GLU A C 1
ATOM 1034 O O . GLU A 1 125 ? 8.944 -1.728 -22.933 1.00 86.06 125 GLU A O 1
ATOM 1039 N N . GLU A 1 126 ? 10.269 -3.367 -23.716 1.00 81.88 126 GLU A N 1
ATOM 1040 C CA . GLU A 1 126 ? 9.190 -4.239 -24.227 1.00 81.88 126 GLU A CA 1
ATOM 1041 C C . GLU A 1 126 ? 8.073 -4.474 -23.190 1.00 81.88 126 GLU A C 1
ATOM 1043 O O . GLU A 1 126 ? 6.886 -4.381 -23.501 1.00 81.88 126 GLU A O 1
ATOM 1048 N N . ASP A 1 127 ? 8.446 -4.670 -21.922 1.00 85.69 127 ASP A N 1
ATOM 1049 C CA . ASP A 1 127 ? 7.510 -4.891 -20.814 1.00 85.69 127 ASP A CA 1
ATOM 1050 C C . ASP A 1 127 ? 7.045 -3.605 -20.103 1.00 85.69 127 ASP A C 1
ATOM 1052 O O . ASP A 1 127 ? 6.259 -3.677 -19.150 1.00 85.69 127 ASP A O 1
ATOM 1056 N N . SER A 1 128 ? 7.509 -2.422 -20.519 1.00 87.56 128 SER A N 1
ATOM 1057 C CA . SER A 1 128 ? 7.254 -1.157 -19.812 1.00 87.56 128 SER A CA 1
ATOM 1058 C C . SER A 1 128 ? 5.758 -0.874 -19.673 1.00 87.56 128 SER A C 1
ATOM 1060 O O . SER A 1 128 ? 5.255 -0.678 -18.564 1.00 87.56 128 SER A O 1
ATOM 1062 N N . THR A 1 129 ? 5.001 -0.977 -20.771 1.00 93.25 129 THR A N 1
ATOM 1063 C CA . THR A 1 129 ? 3.544 -0.770 -20.765 1.00 93.25 129 THR A CA 1
ATOM 1064 C C . THR A 1 129 ? 2.840 -1.720 -19.798 1.00 93.25 129 THR A C 1
ATOM 1066 O O . THR A 1 129 ? 1.969 -1.300 -19.035 1.00 93.25 129 THR A O 1
ATOM 1069 N N . LYS A 1 130 ? 3.242 -2.996 -19.776 1.00 92.81 130 LYS A N 1
ATOM 1070 C CA . LYS A 1 130 ? 2.666 -4.006 -18.881 1.00 92.81 130 LYS A CA 1
ATOM 1071 C C . LYS A 1 130 ? 2.944 -3.670 -17.414 1.00 92.81 130 LYS A C 1
ATOM 1073 O O . LYS A 1 130 ? 2.016 -3.691 -16.603 1.00 92.81 130 LYS A O 1
ATOM 1078 N N . LYS A 1 131 ? 4.190 -3.312 -17.083 1.00 92.81 131 LYS A N 1
ATOM 1079 C CA . LYS A 1 131 ? 4.594 -2.909 -15.726 1.00 92.81 131 LYS A CA 1
ATOM 1080 C C . LYS A 1 131 ? 3.825 -1.662 -15.270 1.00 92.81 131 LYS A C 1
ATOM 1082 O O . LYS A 1 131 ? 3.256 -1.674 -14.181 1.00 92.81 131 LYS A O 1
ATOM 1087 N N . VAL A 1 132 ? 3.713 -0.630 -16.111 1.00 96.62 132 VAL A N 1
ATOM 1088 C CA . VAL A 1 132 ? 2.957 0.597 -15.783 1.00 96.62 132 VAL A CA 1
ATOM 1089 C C . VAL A 1 132 ? 1.475 0.302 -15.545 1.00 96.62 132 VAL A C 1
ATOM 1091 O O . VAL A 1 132 ? 0.910 0.772 -14.558 1.00 96.62 132 VAL A O 1
ATOM 1094 N N . VAL A 1 133 ? 0.836 -0.505 -16.397 1.00 97.12 133 VAL A N 1
ATOM 1095 C CA . VAL A 1 133 ? -0.584 -0.869 -16.233 1.00 97.12 133 VAL A CA 1
ATOM 1096 C C . VAL A 1 133 ? -0.817 -1.641 -14.933 1.00 97.12 133 VAL A C 1
ATOM 1098 O O . VAL A 1 133 ? -1.814 -1.409 -14.246 1.00 97.12 133 VAL A O 1
ATOM 1101 N N . MET A 1 134 ? 0.092 -2.543 -14.561 1.00 96.75 134 MET A N 1
ATOM 1102 C CA . MET A 1 134 ? -0.024 -3.286 -13.306 1.00 96.75 134 MET A CA 1
ATOM 1103 C C . MET A 1 134 ? 0.219 -2.399 -12.079 1.00 96.75 134 MET A C 1
ATOM 1105 O O . MET A 1 134 ? -0.563 -2.466 -11.132 1.00 96.75 134 MET A O 1
ATOM 1109 N N . ALA A 1 135 ? 1.199 -1.494 -12.127 1.00 97.44 135 ALA A N 1
ATOM 1110 C CA . ALA A 1 135 ? 1.405 -0.491 -11.081 1.00 97.44 135 ALA A CA 1
ATOM 1111 C C . ALA A 1 135 ? 0.181 0.431 -10.921 1.00 97.44 135 ALA A C 1
ATOM 1113 O O . ALA A 1 135 ? -0.274 0.680 -9.806 1.00 97.44 135 ALA A O 1
ATOM 1114 N N . HIS A 1 136 ? -0.424 0.873 -12.028 1.00 98.12 136 HIS A N 1
ATOM 1115 C CA . HIS A 1 136 ? -1.671 1.639 -11.998 1.00 98.12 136 HIS A CA 1
ATOM 1116 C C . HIS A 1 136 ? -2.810 0.853 -11.332 1.00 98.12 136 HIS A C 1
ATOM 1118 O O . HIS A 1 136 ? -3.542 1.407 -10.513 1.00 98.12 136 HIS A O 1
ATOM 1124 N N . ARG A 1 137 ? -2.970 -0.441 -11.649 1.00 98.25 137 ARG A N 1
ATOM 1125 C CA . ARG A 1 137 ? -3.991 -1.287 -11.004 1.00 98.25 137 ARG A CA 1
ATOM 1126 C C . ARG A 1 137 ? -3.794 -1.384 -9.496 1.00 98.25 137 ARG A C 1
ATOM 1128 O O . ARG A 1 137 ? -4.785 -1.330 -8.774 1.00 98.25 137 ARG A O 1
ATOM 1135 N N . LEU A 1 138 ? -2.551 -1.491 -9.023 1.00 98.38 138 LEU A N 1
ATOM 1136 C CA . LEU A 1 138 ? -2.251 -1.460 -7.588 1.00 98.38 138 LEU A CA 1
ATOM 1137 C C . LEU A 1 138 ? -2.725 -0.145 -6.958 1.00 98.38 138 LEU A C 1
ATOM 1139 O O . LEU A 1 138 ? -3.470 -0.176 -5.982 1.00 98.38 138 LEU A O 1
ATOM 1143 N N . LEU A 1 139 ? -2.383 1.000 -7.559 1.00 98.56 139 LEU A N 1
ATOM 1144 C CA . LEU A 1 139 ? -2.825 2.322 -7.091 1.00 98.56 139 LEU A CA 1
ATOM 1145 C C . LEU A 1 139 ? -4.356 2.452 -7.068 1.00 98.56 139 LEU A C 1
ATOM 1147 O O . LEU A 1 139 ? -4.925 2.970 -6.108 1.00 98.56 139 LEU A O 1
ATOM 1151 N N . PHE A 1 140 ? -5.040 1.935 -8.090 1.00 98.31 140 PHE A N 1
ATO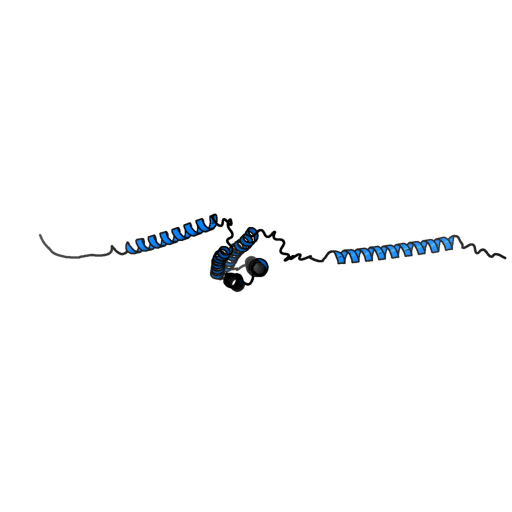M 1152 C CA . PHE A 1 140 ? -6.501 1.922 -8.141 1.00 98.31 140 PHE A CA 1
ATOM 1153 C C . PHE A 1 140 ? -7.115 1.073 -7.016 1.00 98.31 140 PHE A C 1
ATOM 1155 O O . PHE A 1 140 ? -8.049 1.510 -6.341 1.00 98.31 140 PHE A O 1
ATOM 1162 N N . LEU A 1 141 ? -6.573 -0.124 -6.772 1.00 98.31 141 LEU A N 1
ATOM 1163 C CA . LEU A 1 141 ? -7.031 -1.004 -5.693 1.00 98.31 141 LEU A CA 1
ATOM 1164 C C . LEU A 1 141 ? -6.803 -0.382 -4.312 1.00 98.31 141 LEU A C 1
ATOM 1166 O O . LEU A 1 141 ? -7.675 -0.504 -3.453 1.00 98.31 141 LEU A O 1
ATOM 1170 N N . ILE A 1 142 ? -5.705 0.355 -4.117 1.00 98.38 142 ILE A N 1
ATOM 1171 C CA . ILE A 1 142 ? -5.457 1.109 -2.881 1.00 98.38 142 ILE A CA 1
ATOM 1172 C C . ILE A 1 142 ? -6.577 2.125 -2.625 1.00 98.38 142 ILE A C 1
ATOM 1174 O O . ILE A 1 142 ? -7.097 2.194 -1.512 1.00 98.38 142 ILE A O 1
ATOM 1178 N N . VAL A 1 143 ? -7.023 2.872 -3.642 1.00 97.94 143 VAL A N 1
ATOM 1179 C CA . VAL A 1 143 ? -8.175 3.786 -3.495 1.00 97.94 143 VAL A CA 1
ATOM 1180 C C . VAL A 1 143 ? -9.436 3.020 -3.080 1.00 97.94 143 VAL A C 1
ATOM 1182 O O . VAL A 1 143 ? -10.159 3.461 -2.183 1.00 97.94 143 VAL A O 1
ATOM 1185 N N . GLY A 1 144 ? -9.661 1.838 -3.659 1.00 96.81 144 GLY A N 1
ATOM 1186 C CA . GLY A 1 144 ? -10.752 0.943 -3.268 1.00 96.81 144 GLY A CA 1
ATOM 1187 C C . GLY A 1 144 ? -10.679 0.498 -1.803 1.00 96.81 144 GLY A C 1
ATOM 1188 O O . GLY A 1 144 ? -11.701 0.520 -1.112 1.00 96.81 144 GLY A O 1
ATOM 1189 N N . ILE A 1 145 ? -9.485 0.161 -1.305 1.00 97.62 145 ILE A N 1
ATOM 1190 C CA . ILE A 1 145 ? -9.238 -0.185 0.105 1.00 97.62 145 ILE A CA 1
ATOM 1191 C C . ILE A 1 145 ? -9.551 1.013 1.012 1.00 97.62 145 ILE A C 1
ATOM 1193 O O . ILE A 1 145 ? -10.258 0.863 2.008 1.00 97.62 145 ILE A O 1
ATOM 1197 N N . LYS A 1 146 ? -9.109 2.226 0.657 1.00 96.81 146 LYS A N 1
ATOM 1198 C CA . LYS A 1 146 ? -9.390 3.450 1.432 1.00 96.81 146 LYS A CA 1
ATOM 1199 C C . LYS A 1 146 ? -10.892 3.694 1.598 1.00 96.81 146 LYS A C 1
ATOM 1201 O O . LYS A 1 146 ? -11.362 3.997 2.694 1.00 96.81 146 LYS A O 1
ATOM 1206 N N . GLN A 1 147 ? -11.656 3.497 0.529 1.00 95.94 147 GLN A N 1
ATOM 1207 C CA . GLN A 1 147 ? -13.083 3.815 0.495 1.00 95.94 147 GLN A CA 1
ATOM 1208 C C . GLN A 1 147 ? -13.978 2.741 1.129 1.00 95.94 147 GLN A C 1
ATOM 1210 O O . GLN A 1 147 ? -15.056 3.070 1.613 1.00 95.94 147 GLN A O 1
ATOM 1215 N N . ASN A 1 148 ? -13.542 1.477 1.168 1.00 94.88 148 ASN A N 1
ATOM 1216 C CA . ASN A 1 148 ? -14.398 0.345 1.544 1.00 94.88 148 ASN A CA 1
ATOM 1217 C C . ASN A 1 148 ? -13.835 -0.471 2.717 1.00 94.88 148 ASN A C 1
ATOM 1219 O O . ASN A 1 148 ? -12.669 -0.344 3.083 1.00 94.88 148 ASN A O 1
ATOM 1223 N N . ILE A 1 149 ? -14.670 -1.327 3.305 1.00 94.12 149 ILE A N 1
ATOM 1224 C CA . ILE A 1 149 ? -14.275 -2.322 4.323 1.00 94.12 149 ILE A CA 1
ATOM 1225 C C . ILE A 1 149 ? -14.424 -3.761 3.803 1.00 94.12 149 ILE A C 1
ATOM 1227 O O . ILE A 1 149 ? -14.515 -4.703 4.576 1.00 94.12 149 ILE A O 1
ATOM 1231 N N . ASP A 1 150 ? -14.470 -3.951 2.482 1.00 93.81 150 ASP A N 1
ATOM 1232 C CA . ASP A 1 150 ? -14.514 -5.289 1.890 1.00 93.81 150 ASP A CA 1
ATOM 1233 C C . ASP A 1 150 ? -13.098 -5.871 1.800 1.00 93.81 150 ASP A C 1
ATOM 1235 O O . ASP A 1 150 ? -12.249 -5.380 1.048 1.00 93.81 150 ASP A O 1
ATOM 1239 N N . ILE A 1 151 ? -12.859 -6.962 2.531 1.00 94.06 151 ILE A N 1
ATOM 1240 C CA . ILE A 1 151 ? -11.585 -7.689 2.531 1.00 94.06 151 ILE A CA 1
ATOM 1241 C C . ILE A 1 151 ? -11.171 -8.163 1.129 1.00 94.06 151 ILE A C 1
ATOM 1243 O O . ILE A 1 151 ? -9.981 -8.339 0.861 1.00 94.06 151 ILE A O 1
ATOM 1247 N N . LYS A 1 152 ? -12.124 -8.336 0.202 1.00 95.25 152 LYS A N 1
ATOM 1248 C CA . LYS A 1 152 ? -11.833 -8.690 -1.195 1.00 95.25 152 LYS A CA 1
ATOM 1249 C C . LYS A 1 152 ? -10.944 -7.656 -1.879 1.00 95.25 152 LYS A C 1
ATOM 1251 O O . LYS A 1 152 ? -10.121 -8.044 -2.700 1.00 95.25 152 LYS A O 1
ATOM 1256 N N . MET A 1 153 ? -11.058 -6.371 -1.533 1.00 94.69 153 MET A N 1
ATOM 1257 C CA . MET A 1 153 ? -10.193 -5.331 -2.105 1.00 94.69 153 MET A CA 1
ATOM 1258 C C . MET A 1 153 ? -8.726 -5.555 -1.728 1.00 94.69 153 MET A C 1
ATOM 1260 O O . MET A 1 153 ? -7.849 -5.429 -2.579 1.00 94.69 153 MET A O 1
ATOM 1264 N N . VAL A 1 154 ? -8.468 -5.966 -0.482 1.00 95.88 154 VAL A N 1
ATOM 1265 C CA . VAL A 1 154 ? -7.115 -6.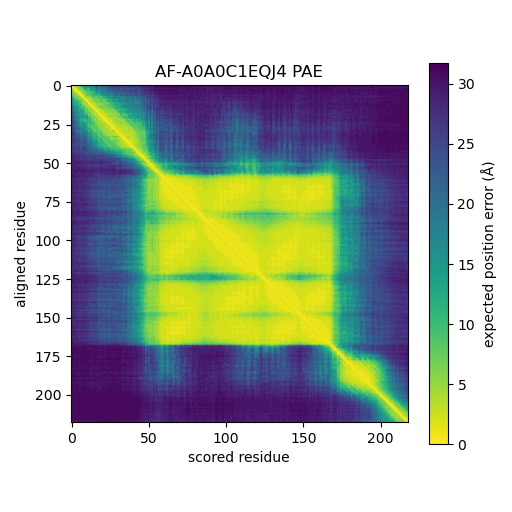277 0.002 1.00 95.88 154 VAL A CA 1
ATOM 1266 C C . VAL A 1 154 ? -6.579 -7.549 -0.647 1.00 95.88 154 VAL A C 1
ATOM 1268 O O . VAL A 1 154 ? -5.441 -7.556 -1.102 1.00 95.88 154 VAL A O 1
ATOM 1271 N N . LYS A 1 155 ? -7.410 -8.590 -0.787 1.00 95.62 155 LYS A N 1
ATOM 1272 C CA . LYS A 1 155 ? -7.030 -9.823 -1.502 1.00 95.62 155 LYS A CA 1
ATOM 1273 C C . LYS A 1 155 ? -6.689 -9.553 -2.965 1.00 95.62 155 LYS A C 1
ATOM 1275 O O . LYS A 1 155 ? -5.660 -9.999 -3.452 1.00 95.62 155 LYS A O 1
ATOM 1280 N N . ASN A 1 156 ? -7.513 -8.761 -3.649 1.00 97.19 156 ASN A N 1
ATOM 1281 C CA . ASN A 1 156 ? -7.245 -8.363 -5.027 1.00 97.19 156 ASN A CA 1
ATOM 1282 C C . ASN A 1 156 ? -5.931 -7.579 -5.132 1.00 97.19 156 ASN A C 1
ATOM 1284 O O . ASN A 1 156 ? -5.177 -7.796 -6.076 1.00 97.19 156 ASN A O 1
ATOM 1288 N N . PHE A 1 157 ? -5.650 -6.680 -4.183 1.00 98.06 157 PHE A N 1
ATOM 1289 C CA . PHE A 1 157 ? -4.376 -5.965 -4.135 1.00 98.06 157 PHE A CA 1
ATOM 1290 C C . PHE A 1 157 ? -3.202 -6.930 -3.948 1.00 98.06 157 PHE A C 1
ATOM 1292 O O . PHE A 1 157 ? -2.259 -6.865 -4.729 1.00 98.06 157 PHE A O 1
ATOM 1299 N N . GLN A 1 158 ? -3.292 -7.855 -2.989 1.00 96.56 158 GLN A N 1
ATOM 1300 C CA . GLN A 1 158 ? -2.270 -8.871 -2.732 1.00 96.56 158 GLN A CA 1
ATOM 1301 C C . GLN A 1 158 ? -2.000 -9.730 -3.977 1.00 96.56 158 GLN A C 1
ATOM 1303 O O . GLN A 1 158 ? -0.861 -9.841 -4.414 1.00 96.56 158 GLN A O 1
ATOM 1308 N N . ASP A 1 159 ? -3.043 -10.250 -4.627 1.00 94.81 159 ASP A N 1
ATOM 1309 C CA . ASP A 1 159 ? -2.899 -11.065 -5.839 1.00 94.81 159 ASP A CA 1
ATOM 1310 C C . ASP A 1 159 ? -2.251 -10.290 -6.997 1.00 94.81 159 ASP A C 1
ATOM 1312 O O . ASP A 1 159 ? -1.486 -10.851 -7.787 1.00 94.81 159 ASP A O 1
ATOM 1316 N N . GLN A 1 160 ? -2.580 -9.001 -7.153 1.00 95.69 160 GLN A N 1
ATOM 1317 C CA . GLN A 1 160 ? -1.921 -8.150 -8.149 1.00 95.69 160 GLN A CA 1
ATOM 1318 C C . GLN A 1 160 ? -0.474 -7.854 -7.761 1.00 95.69 160 GLN A C 1
ATOM 1320 O O . GLN A 1 160 ? 0.381 -7.801 -8.645 1.00 95.69 160 GLN A O 1
ATOM 1325 N N . TRP A 1 161 ? -0.203 -7.676 -6.470 1.00 95.75 161 TRP A N 1
ATOM 1326 C CA . TRP A 1 161 ? 1.122 -7.398 -5.940 1.00 95.75 161 TRP A CA 1
ATOM 1327 C C . TRP A 1 161 ? 2.073 -8.574 -6.170 1.00 95.75 161 TRP A C 1
ATOM 1329 O O . TRP A 1 161 ? 3.147 -8.376 -6.735 1.00 95.75 161 TRP A O 1
ATOM 1339 N N . GLU A 1 162 ? 1.639 -9.805 -5.894 1.00 90.75 162 GLU A N 1
ATOM 1340 C CA . GLU A 1 162 ? 2.412 -11.016 -6.202 1.00 90.75 162 GLU A CA 1
ATOM 1341 C C . GLU A 1 162 ? 2.755 -11.116 -7.692 1.00 90.75 162 GLU A C 1
ATOM 1343 O O . GLU A 1 162 ? 3.910 -11.304 -8.080 1.00 90.75 162 GLU A O 1
ATOM 1348 N N . LYS A 1 163 ? 1.764 -10.898 -8.565 1.00 90.31 163 LYS A N 1
ATOM 1349 C CA . LYS A 1 163 ? 1.980 -10.901 -10.021 1.00 90.31 163 LYS A CA 1
ATOM 1350 C C . LYS A 1 163 ? 2.917 -9.783 -10.466 1.00 90.31 163 LYS A C 1
ATOM 1352 O O . LYS A 1 163 ? 3.650 -9.954 -11.438 1.00 90.31 163 LYS A O 1
ATOM 1357 N N . PHE A 1 164 ? 2.872 -8.638 -9.795 1.00 93.19 164 PHE A N 1
ATOM 1358 C CA . PHE A 1 164 ? 3.729 -7.501 -10.091 1.00 93.19 164 PHE A CA 1
ATOM 1359 C C . PHE A 1 164 ? 5.179 -7.772 -9.682 1.00 93.19 164 PHE A C 1
ATOM 1361 O O . PHE A 1 164 ? 6.065 -7.537 -10.503 1.00 93.19 164 PHE A O 1
ATOM 1368 N N . LYS A 1 165 ? 5.425 -8.363 -8.500 1.00 89.25 165 LYS A N 1
ATOM 1369 C CA . LYS A 1 165 ? 6.762 -8.808 -8.053 1.00 89.25 165 LYS A CA 1
ATOM 1370 C C . LYS A 1 165 ? 7.435 -9.708 -9.101 1.00 89.25 165 LYS A C 1
ATOM 1372 O O . LYS A 1 165 ? 8.618 -9.537 -9.405 1.00 89.25 165 LYS A O 1
ATOM 1377 N N . LEU A 1 166 ? 6.678 -10.616 -9.726 1.00 86.44 166 LEU A N 1
ATOM 1378 C CA . LEU A 1 166 ? 7.178 -11.520 -10.777 1.00 86.44 166 LEU A CA 1
ATOM 1379 C C . LEU A 1 166 ? 7.753 -10.799 -12.010 1.00 86.44 166 LEU A C 1
ATOM 1381 O O . LEU A 1 166 ? 8.635 -11.345 -12.666 1.00 86.44 166 LEU A O 1
ATOM 1385 N N . LEU A 1 167 ? 7.326 -9.566 -12.309 1.00 84.44 167 LEU A N 1
ATOM 1386 C CA . LEU A 1 167 ? 7.840 -8.796 -13.455 1.00 84.44 167 LEU A CA 1
ATOM 1387 C C . LEU A 1 167 ? 9.243 -8.214 -13.241 1.00 84.44 167 LEU A C 1
ATOM 1389 O O . LEU A 1 167 ? 9.844 -7.718 -14.195 1.00 84.44 167 LEU A O 1
ATOM 1393 N N . PHE A 1 168 ? 9.737 -8.211 -12.001 1.00 79.50 168 PHE A N 1
ATOM 1394 C CA . PHE A 1 168 ? 11.025 -7.621 -11.626 1.00 79.50 168 PHE A CA 1
ATOM 1395 C C . PHE A 1 168 ? 12.046 -8.665 -11.166 1.00 79.50 168 PHE A C 1
ATOM 1397 O O . PHE A 1 168 ? 13.098 -8.286 -10.657 1.00 79.50 168 PHE A O 1
ATOM 1404 N N . HIS A 1 169 ? 11.766 -9.964 -11.329 1.00 63.56 169 HIS A N 1
ATOM 1405 C CA . HIS A 1 169 ? 12.703 -11.016 -10.931 1.00 63.56 169 HIS A CA 1
ATOM 1406 C C . HIS A 1 169 ? 13.996 -10.947 -11.761 1.00 63.56 169 HIS A C 1
ATOM 1408 O O . HIS A 1 169 ? 14.061 -11.393 -12.904 1.00 63.56 169 HIS A O 1
ATOM 1414 N N . VAL A 1 170 ? 15.027 -10.383 -11.132 1.00 49.62 170 VAL A N 1
ATOM 1415 C CA . VAL A 1 170 ? 16.451 -10.549 -11.436 1.00 49.62 170 VAL A CA 1
ATOM 1416 C C . VAL A 1 170 ? 16.927 -11.806 -10.689 1.00 49.62 170 VAL A C 1
ATOM 1418 O O . VAL A 1 170 ? 16.459 -12.065 -9.577 1.00 49.62 170 VAL A O 1
ATOM 1421 N N . GLU A 1 171 ? 17.813 -12.608 -11.292 1.00 33.56 171 GLU A N 1
ATOM 1422 C CA . GLU A 1 171 ? 18.457 -13.774 -10.660 1.00 33.56 171 GLU A CA 1
ATOM 1423 C C . GLU A 1 171 ? 18.849 -13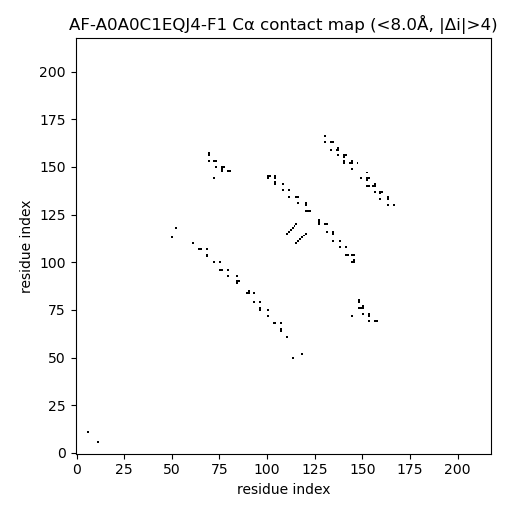.485 -9.197 1.00 33.56 171 GLU A C 1
ATOM 1425 O O . GLU A 1 171 ? 19.635 -12.579 -8.927 1.00 33.56 171 GLU A O 1
ATOM 1430 N N . GLY A 1 172 ? 18.306 -14.260 -8.248 1.00 42.78 172 GLY A N 1
ATOM 1431 C CA . GLY A 1 172 ? 18.714 -14.216 -6.837 1.00 42.78 172 GLY A CA 1
ATOM 1432 C C . GLY A 1 172 ? 17.708 -13.653 -5.824 1.00 42.78 172 GLY A C 1
ATOM 1433 O O . GLY A 1 172 ? 18.046 -13.587 -4.645 1.00 42.78 172 GLY A O 1
ATOM 1434 N N . TYR A 1 173 ? 16.477 -13.299 -6.211 1.00 48.22 173 TYR A N 1
ATOM 1435 C CA . TYR A 1 173 ? 15.411 -13.023 -5.235 1.00 48.22 173 TYR A CA 1
ATOM 1436 C C . TYR A 1 173 ? 14.745 -14.334 -4.784 1.00 48.22 173 TYR A C 1
ATOM 1438 O O . TYR A 1 173 ? 13.906 -14.903 -5.484 1.00 48.22 173 TYR A O 1
ATOM 1446 N N . GLU A 1 174 ? 15.139 -14.859 -3.620 1.00 39.06 174 GLU A N 1
ATOM 1447 C CA . GLU A 1 174 ? 14.496 -16.038 -3.032 1.00 39.06 174 GLU A CA 1
ATOM 1448 C C . GLU A 1 174 ? 13.164 -15.677 -2.351 1.00 39.06 174 GLU A C 1
ATOM 1450 O O . GLU A 1 174 ? 13.052 -15.669 -1.129 1.00 39.06 174 GLU A O 1
ATOM 1455 N N . CYS A 1 175 ? 12.096 -15.533 -3.139 1.00 47.47 175 CYS A N 1
ATOM 1456 C CA . CYS A 1 175 ? 10.728 -15.789 -2.666 1.00 47.47 175 CYS A CA 1
ATOM 1457 C C . CYS A 1 175 ? 10.462 -17.312 -2.595 1.00 47.47 175 CYS A C 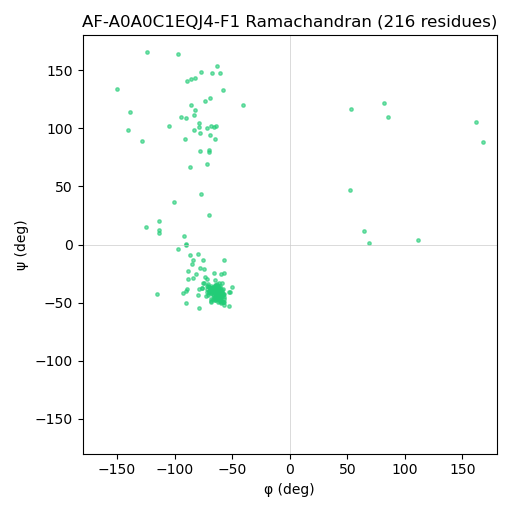1
ATOM 1459 O O . CYS A 1 175 ? 9.446 -17.823 -3.054 1.00 47.47 175 CYS A O 1
ATOM 1461 N N . LYS A 1 176 ? 11.411 -18.100 -2.073 1.00 46.16 176 LYS A N 1
ATOM 1462 C CA . LYS A 1 176 ? 11.270 -19.567 -2.033 1.00 46.16 176 LYS A CA 1
ATOM 1463 C C . LYS A 1 176 ? 10.318 -20.011 -0.931 1.00 46.16 176 LYS A C 1
ATOM 1465 O O . LYS A 1 176 ? 9.542 -20.939 -1.130 1.00 46.16 176 LYS A O 1
ATOM 1470 N N . MET A 1 177 ? 10.348 -19.336 0.219 1.00 42.03 177 MET A N 1
ATOM 1471 C CA . MET A 1 177 ? 9.551 -19.744 1.377 1.00 42.03 177 MET A CA 1
ATOM 1472 C C . MET A 1 177 ? 8.055 -19.476 1.207 1.00 42.03 177 MET A C 1
ATOM 1474 O O . MET A 1 177 ? 7.254 -20.222 1.762 1.00 42.03 177 MET A O 1
ATOM 1478 N N . GLU A 1 178 ? 7.665 -18.454 0.448 1.00 49.38 178 GLU A N 1
ATOM 1479 C CA . GLU A 1 178 ? 6.252 -18.123 0.251 1.00 49.38 178 GLU A CA 1
ATOM 1480 C C . GLU A 1 178 ? 5.651 -18.869 -0.943 1.00 49.38 178 GLU A C 1
ATOM 1482 O O . GLU A 1 178 ? 4.561 -19.419 -0.818 1.00 49.38 178 GLU A O 1
ATOM 1487 N N . GLN A 1 179 ? 6.396 -19.035 -2.044 1.00 48.28 179 GLN A N 1
ATOM 1488 C CA . GLN A 1 179 ? 5.955 -19.848 -3.186 1.00 48.28 179 GLN A CA 1
ATOM 1489 C C . GLN A 1 179 ? 5.772 -21.327 -2.819 1.00 48.28 179 GLN A C 1
ATOM 1491 O O . GLN A 1 179 ? 4.816 -21.954 -3.274 1.00 48.28 179 GLN A O 1
ATOM 1496 N N . LEU A 1 180 ? 6.644 -21.882 -1.965 1.00 53.50 180 LEU A N 1
ATOM 1497 C CA . LEU A 1 180 ? 6.485 -23.247 -1.451 1.00 53.50 180 LEU A CA 1
ATOM 1498 C C . LEU A 1 180 ? 5.231 -23.372 -0.577 1.00 53.50 180 LEU A C 1
ATOM 1500 O O . LEU A 1 180 ? 4.435 -24.278 -0.801 1.00 53.50 180 LEU A O 1
ATOM 1504 N N . LYS A 1 181 ? 4.993 -22.422 0.337 1.00 54.50 181 LYS A N 1
ATOM 1505 C CA . LYS A 1 181 ? 3.792 -22.413 1.190 1.00 54.50 181 LYS A CA 1
ATOM 1506 C C . LYS A 1 181 ? 2.502 -22.212 0.392 1.00 54.50 181 LYS A C 1
ATOM 1508 O O . LYS A 1 181 ? 1.510 -22.883 0.655 1.00 54.50 181 LYS A O 1
ATOM 1513 N N . LEU A 1 182 ? 2.508 -21.326 -0.604 1.00 54.12 182 LEU A N 1
ATOM 1514 C CA . LEU A 1 182 ? 1.371 -21.091 -1.498 1.00 54.12 182 LEU A CA 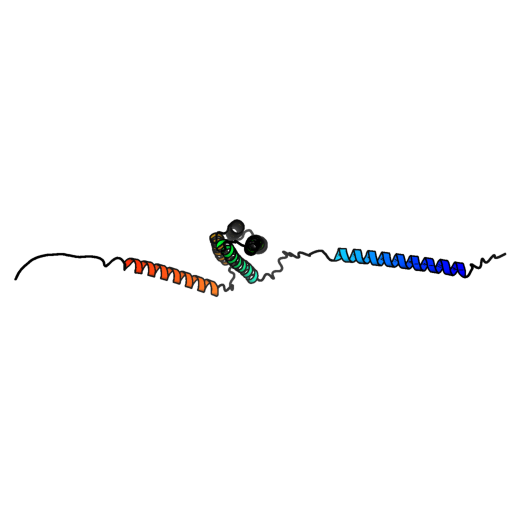1
ATOM 1515 C C . LEU A 1 182 ? 1.052 -22.336 -2.326 1.00 54.12 182 LEU A C 1
ATOM 1517 O O . LEU A 1 182 ? -0.112 -22.727 -2.401 1.00 54.12 182 LEU A O 1
ATOM 1521 N N . LYS A 1 183 ? 2.076 -23.004 -2.869 1.00 72.50 183 LYS A N 1
ATOM 1522 C CA . LYS A 1 183 ? 1.919 -24.261 -3.606 1.00 72.50 183 LYS A CA 1
ATOM 1523 C C . LYS A 1 183 ? 1.392 -25.380 -2.708 1.00 72.50 183 LYS A C 1
ATOM 1525 O O . LYS A 1 183 ? 0.450 -26.068 -3.085 1.00 72.50 183 LYS A O 1
ATOM 1530 N N . GLU A 1 184 ? 1.916 -25.508 -1.490 1.00 74.38 184 GLU A N 1
ATOM 1531 C CA . GLU A 1 184 ? 1.400 -26.446 -0.485 1.00 74.38 184 GLU A CA 1
ATOM 1532 C C . GLU A 1 184 ? -0.075 -26.173 -0.148 1.00 74.38 184 GLU A C 1
ATOM 1534 O O . GLU A 1 184 ? -0.862 -27.110 -0.000 1.00 74.38 184 GLU A O 1
ATOM 1539 N N . TRP A 1 185 ? -0.476 -24.901 -0.059 1.00 60.53 185 TRP A N 1
ATOM 1540 C CA . TRP A 1 185 ? -1.854 -24.492 0.231 1.00 60.53 185 TRP A CA 1
ATOM 1541 C C . TRP A 1 185 ? -2.800 -24.650 -0.965 1.00 60.53 185 TRP A C 1
ATOM 1543 O O . TRP A 1 185 ? -3.985 -24.933 -0.784 1.00 60.53 185 TRP A O 1
ATOM 1553 N N . GLU A 1 186 ? -2.323 -24.463 -2.193 1.00 73.38 186 GLU A N 1
ATOM 1554 C CA . GLU A 1 186 ? -3.068 -24.783 -3.417 1.00 73.38 186 GLU A CA 1
ATOM 1555 C C . GLU A 1 186 ? -3.279 -26.290 -3.548 1.00 73.38 186 GLU A C 1
ATOM 1557 O O . GLU A 1 186 ? -4.413 -26.738 -3.713 1.00 73.38 186 GLU A O 1
ATOM 1562 N N . GLU A 1 187 ? -2.228 -27.085 -3.350 1.00 83.94 187 GLU A N 1
ATOM 1563 C CA . GLU A 1 187 ? -2.315 -28.545 -3.344 1.00 83.94 187 GLU A CA 1
ATOM 1564 C C . GLU A 1 187 ? -3.225 -29.057 -2.218 1.00 83.94 187 GLU A C 1
ATOM 1566 O O . GLU A 1 187 ? -4.017 -29.974 -2.431 1.00 83.94 187 GLU A O 1
ATOM 1571 N N . 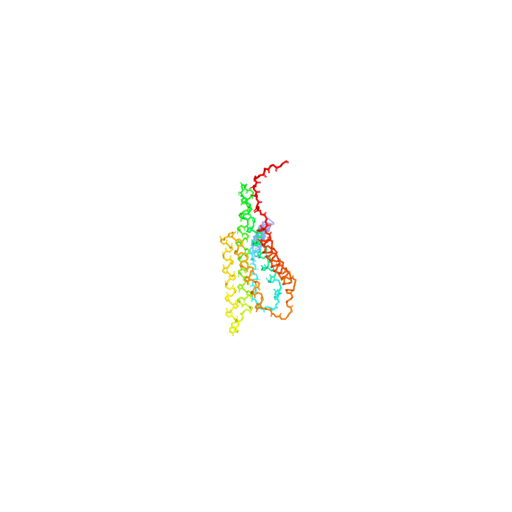ALA A 1 188 ? -3.175 -28.451 -1.026 1.00 77.62 188 ALA A N 1
ATOM 1572 C CA . ALA A 1 188 ? -4.080 -28.781 0.075 1.00 77.62 188 ALA A CA 1
ATOM 1573 C C . ALA A 1 188 ? -5.548 -28.452 -0.248 1.00 77.62 188 ALA A C 1
ATOM 1575 O O . ALA A 1 188 ? -6.423 -29.268 0.037 1.00 77.62 188 ALA A O 1
ATOM 1576 N N . ARG A 1 189 ? -5.825 -27.307 -0.885 1.00 74.56 189 ARG A N 1
ATOM 1577 C CA . ARG A 1 189 ? -7.184 -26.927 -1.311 1.00 74.56 189 ARG A CA 1
ATOM 1578 C C . ARG A 1 189 ? -7.726 -27.838 -2.407 1.00 74.56 189 ARG A C 1
ATOM 1580 O O . ARG A 1 189 ? -8.894 -28.209 -2.358 1.00 74.56 189 ARG A O 1
ATOM 1587 N N . GLU A 1 190 ? -6.897 -28.229 -3.369 1.00 76.06 190 GLU A N 1
ATOM 1588 C CA . GLU A 1 190 ? -7.302 -29.161 -4.426 1.00 76.06 190 GLU A CA 1
ATOM 1589 C C . GLU A 1 190 ? -7.500 -30.588 -3.897 1.00 76.06 190 GLU A C 1
ATOM 1591 O O . GLU A 1 190 ? -8.412 -31.284 -4.342 1.00 76.06 190 GLU A O 1
ATOM 1596 N N . ARG A 1 191 ? -6.713 -31.020 -2.901 1.00 78.25 191 ARG A N 1
ATOM 1597 C CA . ARG A 1 191 ? -6.968 -32.278 -2.176 1.00 78.25 191 ARG A CA 1
ATOM 1598 C C . ARG A 1 191 ? -8.295 -32.240 -1.418 1.00 78.25 191 ARG A C 1
ATOM 1600 O O . ARG A 1 191 ? -9.067 -33.182 -1.548 1.00 78.25 191 ARG A O 1
ATOM 1607 N N . ALA A 1 192 ? -8.582 -31.148 -0.709 1.00 71.69 192 ALA A N 1
ATOM 1608 C CA . ALA A 1 192 ? -9.836 -30.981 0.026 1.00 71.69 192 ALA A CA 1
ATOM 1609 C C . ALA A 1 192 ? -11.061 -30.987 -0.904 1.00 71.69 192 ALA A C 1
ATOM 1611 O O . ALA A 1 192 ? -12.017 -31.703 -0.643 1.00 71.69 192 ALA A O 1
ATOM 1612 N N . LYS A 1 193 ? -11.006 -30.286 -2.047 1.00 72.25 193 LYS A N 1
ATOM 1613 C CA . LYS A 1 193 ? -12.087 -30.321 -3.052 1.00 72.25 193 LYS A CA 1
ATOM 1614 C C . LYS A 1 193 ? -12.308 -31.711 -3.648 1.00 72.25 193 LYS A C 1
ATOM 1616 O O . LYS A 1 193 ? -13.440 -32.071 -3.950 1.00 72.25 193 LYS A O 1
ATOM 1621 N N . LYS A 1 194 ? -11.233 -32.480 -3.856 1.00 69.38 194 LYS A N 1
ATOM 1622 C CA . LYS A 1 194 ? -11.332 -33.863 -4.343 1.00 69.38 194 LYS A CA 1
ATOM 1623 C C . LYS A 1 194 ? -11.934 -34.789 -3.290 1.00 69.38 194 LYS A C 1
ATOM 1625 O O . LYS A 1 194 ? -12.721 -35.644 -3.667 1.00 69.38 194 LYS A O 1
ATOM 1630 N N . GLN A 1 195 ? -11.594 -34.595 -2.013 1.00 63.81 195 GLN A N 1
ATOM 1631 C CA . GLN A 1 195 ? -12.193 -35.331 -0.897 1.00 63.81 195 GLN A CA 1
ATOM 1632 C C . GLN A 1 195 ? -13.683 -35.012 -0.727 1.00 63.81 195 GLN A C 1
ATOM 1634 O O . GLN A 1 195 ? -14.480 -35.941 -0.663 1.00 63.81 195 GLN A O 1
ATOM 1639 N N . ASP A 1 196 ? -14.070 -33.734 -0.777 1.00 57.78 196 ASP A N 1
ATOM 1640 C CA . ASP A 1 196 ? -15.482 -33.324 -0.745 1.00 57.78 196 ASP A CA 1
ATOM 1641 C C . ASP A 1 196 ? -16.275 -33.896 -1.931 1.00 57.78 196 ASP A C 1
ATOM 1643 O O . ASP A 1 196 ? -17.421 -34.301 -1.766 1.00 57.78 196 ASP A O 1
ATOM 1647 N N . ALA A 1 197 ? -15.678 -33.975 -3.126 1.00 58.09 197 ALA A N 1
ATOM 1648 C CA . ALA A 1 197 ? -16.326 -34.586 -4.287 1.00 58.09 197 ALA A CA 1
ATOM 1649 C C . ALA A 1 197 ? -16.515 -36.107 -4.126 1.00 58.09 197 ALA A C 1
ATOM 1651 O O . ALA A 1 197 ? -17.551 -36.631 -4.518 1.00 58.09 197 ALA A O 1
ATOM 1652 N N . THR A 1 198 ? -15.551 -36.811 -3.521 1.00 53.19 198 THR A N 1
ATOM 1653 C CA . THR A 1 198 ? -15.666 -38.257 -3.258 1.00 53.19 198 THR A CA 1
ATOM 1654 C C . THR A 1 198 ? -16.610 -38.592 -2.104 1.00 53.19 198 THR A C 1
ATOM 1656 O O . THR A 1 198 ? -17.293 -39.611 -2.165 1.00 53.19 198 THR A O 1
ATOM 1659 N N . ASP A 1 199 ? -16.701 -37.742 -1.079 1.00 52.31 199 ASP A N 1
ATOM 1660 C CA . ASP A 1 199 ? -17.638 -37.942 0.035 1.00 52.31 199 ASP A CA 1
ATOM 1661 C C . ASP A 1 199 ? -19.089 -37.652 -0.389 1.00 52.31 199 ASP A C 1
ATOM 1663 O O . ASP A 1 199 ? -20.023 -38.278 0.117 1.00 52.31 199 ASP A O 1
ATOM 1667 N N . HIS A 1 200 ? -19.295 -36.770 -1.375 1.00 47.03 200 HIS A N 1
ATOM 1668 C CA . HIS A 1 200 ? -20.625 -36.476 -1.912 1.00 47.03 200 HIS A CA 1
ATOM 1669 C C . HIS A 1 200 ? -21.191 -37.589 -2.819 1.00 47.03 200 HIS A C 1
ATOM 1671 O O . HIS A 1 200 ? -22.414 -37.682 -2.954 1.00 47.03 200 HIS A O 1
ATOM 1677 N N . ASP A 1 201 ? -20.335 -38.456 -3.375 1.00 46.91 201 ASP A N 1
ATOM 1678 C CA . ASP A 1 201 ? -20.727 -39.630 -4.175 1.00 46.91 201 ASP A CA 1
ATOM 1679 C C . ASP A 1 201 ? -21.042 -40.873 -3.313 1.00 46.91 201 ASP A C 1
ATOM 1681 O O . ASP A 1 201 ? -21.704 -41.800 -3.779 1.00 46.91 201 ASP A O 1
ATOM 1685 N N . HIS A 1 202 ? -20.630 -40.899 -2.038 1.00 49.69 202 HIS A N 1
ATOM 1686 C CA . HIS A 1 202 ? -20.883 -42.021 -1.118 1.00 49.69 202 HIS A CA 1
ATOM 1687 C C . HIS A 1 202 ? -22.095 -41.835 -0.190 1.00 49.69 202 HIS A C 1
ATOM 1689 O O . HIS A 1 202 ? -22.453 -42.761 0.536 1.00 49.69 202 HIS A O 1
ATOM 1695 N N . ALA A 1 203 ? -22.765 -40.681 -0.224 1.00 46.16 203 ALA A N 1
ATOM 1696 C CA . ALA A 1 203 ? -23.926 -40.400 0.626 1.00 46.16 203 ALA A CA 1
ATOM 1697 C C . ALA A 1 203 ? -25.289 -40.752 -0.010 1.00 46.16 203 ALA A C 1
ATOM 1699 O O . ALA A 1 203 ? -26.322 -40.415 0.567 1.00 46.16 203 ALA A O 1
ATOM 1700 N N . HIS A 1 204 ? -25.317 -41.409 -1.179 1.00 49.25 204 HIS A N 1
ATOM 1701 C CA . HIS A 1 204 ? -26.561 -41.685 -1.914 1.00 49.25 204 HIS A CA 1
ATOM 1702 C C . HIS A 1 204 ? -26.966 -43.162 -2.033 1.00 49.25 204 HIS A C 1
ATOM 1704 O O . HIS A 1 204 ? -27.904 -43.457 -2.767 1.00 49.25 204 HIS A O 1
ATOM 1710 N N . ASP A 1 205 ? -26.344 -44.064 -1.273 1.00 49.47 205 ASP A N 1
ATOM 1711 C CA . ASP A 1 205 ? -26.800 -45.451 -1.141 1.00 49.47 205 ASP A CA 1
ATOM 1712 C C . ASP A 1 205 ? -26.929 -45.807 0.337 1.00 49.47 205 ASP A C 1
ATOM 1714 O O . ASP A 1 205 ? -25.974 -46.225 0.982 1.00 49.47 205 ASP A O 1
ATOM 1718 N N . HIS A 1 206 ? -28.113 -45.551 0.888 1.00 52.38 206 HIS A N 1
ATOM 1719 C CA . HIS A 1 206 ? -28.881 -46.487 1.709 1.00 52.38 206 HIS A CA 1
ATOM 1720 C C . HIS A 1 206 ? -30.007 -45.714 2.391 1.00 52.38 206 HIS A C 1
ATOM 1722 O O . HIS A 1 206 ? -29.868 -45.282 3.530 1.00 52.38 206 HIS A O 1
ATOM 1728 N N . ASP A 1 207 ? -31.152 -45.607 1.715 1.00 46.81 207 ASP A N 1
ATOM 1729 C CA . ASP A 1 207 ? -32.386 -45.817 2.458 1.00 46.81 207 ASP A CA 1
ATOM 1730 C C . ASP A 1 207 ? -33.524 -46.387 1.603 1.00 46.81 207 ASP A C 1
ATOM 1732 O O . ASP A 1 207 ? -33.828 -45.907 0.512 1.00 46.81 207 ASP A O 1
ATOM 1736 N N . HIS A 1 208 ? -34.152 -47.393 2.216 1.00 49.47 208 HIS A N 1
ATOM 1737 C CA . HIS A 1 208 ? -35.473 -47.971 1.972 1.00 49.47 208 HIS A CA 1
ATOM 1738 C C . HIS A 1 208 ? -35.646 -49.053 0.900 1.00 49.47 208 HIS A C 1
ATOM 1740 O O . HIS A 1 208 ? -35.758 -48.777 -0.282 1.00 49.47 208 HIS A O 1
ATOM 1746 N N . ASP A 1 209 ? -35.896 -50.273 1.392 1.00 42.97 209 ASP A N 1
ATOM 1747 C CA . ASP A 1 209 ? -37.061 -51.041 0.950 1.00 42.97 209 ASP A CA 1
ATOM 1748 C C . ASP A 1 209 ? -37.691 -51.789 2.139 1.00 42.97 209 ASP A C 1
ATOM 1750 O O . ASP A 1 209 ? -37.259 -52.858 2.572 1.00 42.97 209 ASP A O 1
ATOM 1754 N N . HIS A 1 210 ? -38.750 -51.186 2.687 1.00 50.81 210 HIS A N 1
ATOM 1755 C CA . HIS A 1 210 ? -39.753 -51.876 3.488 1.00 50.81 210 HIS A CA 1
ATOM 1756 C C . HIS A 1 210 ? -40.704 -52.611 2.537 1.00 50.81 210 HIS A C 1
ATOM 1758 O O . HIS A 1 210 ? -41.591 -51.997 1.950 1.00 50.81 210 HIS A O 1
ATOM 1764 N N . ALA A 1 211 ? -40.571 -53.933 2.432 1.00 42.38 211 ALA A N 1
ATOM 1765 C CA . ALA A 1 211 ? -41.577 -54.779 1.796 1.00 42.38 211 ALA A CA 1
ATOM 1766 C C . ALA A 1 211 ? -42.370 -55.545 2.864 1.00 42.38 211 ALA A C 1
ATOM 1768 O O . ALA A 1 211 ? -41.920 -56.545 3.423 1.00 42.38 211 ALA A O 1
ATOM 1769 N N . HIS A 1 212 ? -43.579 -55.058 3.141 1.00 47.91 212 HIS A N 1
ATOM 1770 C CA . HIS A 1 212 ? -44.626 -55.827 3.801 1.00 47.91 212 HIS A CA 1
ATOM 1771 C C . HIS A 1 212 ? -45.196 -56.860 2.821 1.00 47.91 212 HIS A C 1
ATOM 1773 O O . HIS A 1 212 ? -45.729 -56.490 1.777 1.00 47.91 212 HIS A O 1
ATOM 1779 N N . ALA A 1 213 ? -45.170 -58.141 3.190 1.00 42.50 213 ALA A N 1
ATOM 1780 C CA . ALA A 1 213 ? -46.011 -59.163 2.575 1.00 42.50 213 ALA A CA 1
ATOM 1781 C C . ALA A 1 213 ? -46.559 -60.110 3.653 1.00 42.50 213 ALA A C 1
ATOM 1783 O O . ALA A 1 213 ? -45.824 -60.833 4.322 1.00 42.50 213 ALA A O 1
ATOM 1784 N N . HIS A 1 214 ? -47.878 -60.055 3.825 1.00 45.62 214 HIS A N 1
ATOM 1785 C CA . HIS A 1 214 ? -48.697 -61.030 4.540 1.00 45.62 214 HIS A CA 1
ATOM 1786 C C . HIS A 1 214 ? -48.736 -62.372 3.786 1.00 45.62 214 HIS A C 1
ATOM 1788 O O . HIS A 1 214 ? -48.731 -62.346 2.562 1.00 45.62 214 HIS A O 1
ATOM 1794 N N . HIS A 1 215 ? -48.837 -63.500 4.509 1.00 36.81 215 HIS A N 1
ATOM 1795 C CA . HIS A 1 215 ? -49.634 -64.728 4.238 1.00 36.81 215 HIS A CA 1
ATOM 1796 C C . HIS A 1 215 ? -49.065 -65.895 5.089 1.00 36.81 215 HIS A C 1
ATOM 1798 O O . HIS A 1 215 ? -47.905 -66.249 4.950 1.00 36.81 215 HIS A O 1
ATOM 1804 N N . HIS A 1 216 ? -49.741 -66.318 6.167 1.00 40.28 216 HIS A N 1
ATOM 1805 C CA . HIS A 1 216 ? -50.729 -67.418 6.277 1.00 40.28 216 HIS A CA 1
ATOM 1806 C C . HIS A 1 216 ? -50.146 -68.849 6.427 1.00 40.28 216 HIS A C 1
ATOM 1808 O O . HIS A 1 216 ? -49.483 -69.348 5.532 1.00 40.28 216 HIS A O 1
ATOM 1814 N N . HIS A 1 217 ? -50.545 -69.493 7.541 1.00 37.47 217 HIS A N 1
ATOM 1815 C CA . HIS A 1 217 ? -50.709 -70.935 7.835 1.00 37.47 217 HIS A CA 1
ATOM 1816 C C . HIS A 1 217 ? -49.557 -71.929 7.583 1.00 37.47 217 HIS A C 1
ATOM 1818 O O . HIS A 1 217 ? -49.289 -72.300 6.446 1.00 37.47 217 HIS A O 1
ATOM 1824 N N . HIS A 1 218 ? -49.053 -72.554 8.655 1.00 38.81 218 HIS A N 1
ATOM 1825 C CA . HIS A 1 218 ? -49.626 -73.784 9.230 1.00 38.81 218 HIS A CA 1
ATOM 1826 C C . HIS A 1 218 ? -49.126 -74.023 10.658 1.00 38.81 218 HIS A C 1
ATOM 1828 O O . HIS A 1 218 ? -47.985 -73.608 10.953 1.00 38.81 218 HIS A O 1
#

Secondary structure (DSSP, 8-state):
--------HHHHHHHHHHHHHHHHHHHHHHHHHHHHHHHHTS------------S---HHHHHHHHHHHHHHHHHHHHHHHH----SHHHHHHHHHHHHHHHHHHHHHHHHIIIIIIIIIS-TT-TTHHHHHHHHHHHHHHHHHHHH---HHHHHHHHHHHHHHHGGG--TT---HHHHHHHHHHHHHHHHHHHHHHHHHHSSSS-------------